Protein AF-A0A522D074-F1 (afdb_monomer_lite)

pLDDT: mean 94.23, std 5.04, range [72.31, 98.81]

Structure (mmCIF, N/CA/C/O backbone):
data_AF-A0A522D074-F1
#
_entry.id   AF-A0A522D074-F1
#
loop_
_atom_site.group_PDB
_atom_site.id
_atom_site.type_symbol
_atom_site.label_atom_id
_atom_site.label_alt_id
_atom_site.label_comp_id
_atom_site.label_asym_id
_atom_site.label_entity_id
_atom_site.label_seq_id
_atom_site.pdbx_PDB_ins_code
_atom_site.Cartn_x
_atom_site.Cartn_y
_atom_site.Cartn_z
_atom_site.occupancy
_atom_site.B_iso_or_equiv
_atom_site.auth_seq_id
_atom_site.auth_comp_id
_atom_site.auth_asym_id
_atom_site.auth_atom_id
_atom_site.pdbx_PDB_model_num
ATOM 1 N N . MET A 1 1 ? -2.662 -12.584 16.968 1.00 93.62 1 MET A N 1
ATOM 2 C CA . MET A 1 1 ? -3.840 -11.747 16.638 1.00 93.62 1 MET A CA 1
ATOM 3 C C . MET A 1 1 ? -4.497 -12.326 15.399 1.00 93.62 1 MET A C 1
ATOM 5 O O . MET A 1 1 ? -3.788 -12.997 14.655 1.00 93.62 1 MET A O 1
ATOM 9 N N . LYS A 1 2 ? -5.794 -12.085 15.188 1.00 97.25 2 LYS A N 1
ATOM 10 C CA . LYS A 1 2 ? -6.488 -12.475 13.956 1.00 97.25 2 LYS A CA 1
ATOM 11 C C . LYS A 1 2 ? -6.610 -11.270 13.031 1.00 97.25 2 LYS A C 1
ATOM 13 O O . LYS A 1 2 ? -6.941 -10.190 13.518 1.00 97.25 2 LYS A O 1
ATOM 18 N N . ILE A 1 3 ? -6.353 -11.456 11.743 1.00 98.31 3 ILE A N 1
ATOM 19 C CA . ILE A 1 3 ? -6.547 -10.432 10.711 1.00 98.31 3 ILE A CA 1
ATOM 20 C C . ILE A 1 3 ? -7.270 -11.030 9.503 1.00 98.31 3 ILE A C 1
ATOM 22 O O . ILE A 1 3 ? -7.053 -12.187 9.156 1.00 98.31 3 ILE A O 1
ATOM 26 N N . ALA A 1 4 ? -8.095 -10.228 8.840 1.00 98.50 4 ALA A N 1
ATOM 27 C CA . ALA A 1 4 ? -8.681 -10.541 7.545 1.00 98.50 4 ALA A CA 1
ATOM 28 C C . ALA A 1 4 ? -7.970 -9.696 6.487 1.00 98.50 4 ALA A C 1
ATOM 30 O O . ALA A 1 4 ? -7.898 -8.476 6.629 1.00 98.50 4 ALA A O 1
ATOM 31 N N . ILE A 1 5 ? -7.463 -10.314 5.422 1.00 98.31 5 ILE A N 1
ATOM 32 C CA . ILE A 1 5 ? -6.892 -9.596 4.275 1.00 98.31 5 ILE A CA 1
ATOM 33 C C . ILE A 1 5 ? -7.882 -9.715 3.125 1.00 98.31 5 ILE A C 1
ATOM 35 O O . ILE A 1 5 ? -8.129 -10.806 2.617 1.00 98.31 5 ILE A O 1
ATOM 39 N N . ILE A 1 6 ? -8.479 -8.592 2.731 1.00 98.12 6 ILE A N 1
ATOM 40 C CA . ILE A 1 6 ? -9.514 -8.570 1.697 1.00 98.12 6 ILE A CA 1
ATOM 41 C C . ILE A 1 6 ? -8.869 -8.231 0.363 1.00 98.12 6 ILE A C 1
ATOM 43 O O . ILE A 1 6 ? -8.308 -7.154 0.207 1.00 98.12 6 ILE A O 1
ATOM 47 N N . GLY A 1 7 ? -8.994 -9.142 -0.600 1.00 94.50 7 GLY A N 1
ATOM 48 C CA . GLY A 1 7 ? -8.390 -9.029 -1.924 1.00 94.50 7 GLY A CA 1
ATOM 49 C C . GLY A 1 7 ? -7.326 -10.099 -2.138 1.00 94.50 7 GLY A C 1
ATOM 50 O O . GLY A 1 7 ? -6.287 -10.100 -1.491 1.00 94.50 7 GLY A O 1
ATOM 51 N N . SER A 1 8 ? -7.565 -10.998 -3.092 1.00 92.56 8 SER A N 1
ATOM 52 C CA . SER A 1 8 ? -6.638 -12.074 -3.475 1.00 92.56 8 SER A CA 1
ATOM 53 C C . SER A 1 8 ? -5.726 -11.677 -4.642 1.00 92.56 8 SER A C 1
ATOM 55 O O . SER A 1 8 ? -5.256 -12.525 -5.397 1.00 92.56 8 SER A O 1
ATOM 57 N N . GLY A 1 9 ? -5.523 -10.371 -4.841 1.00 91.62 9 GLY A N 1
ATOM 58 C CA . GLY A 1 9 ? -4.587 -9.860 -5.836 1.00 91.62 9 GLY A CA 1
ATOM 59 C C . GLY A 1 9 ? -3.134 -10.125 -5.439 1.00 91.62 9 GLY A C 1
ATOM 60 O O . GLY A 1 9 ? -2.847 -10.684 -4.377 1.00 91.62 9 GLY A O 1
ATOM 61 N N . VAL A 1 10 ? -2.207 -9.664 -6.280 1.00 91.06 10 VAL A N 1
ATOM 62 C CA . VAL A 1 10 ? -0.756 -9.811 -6.066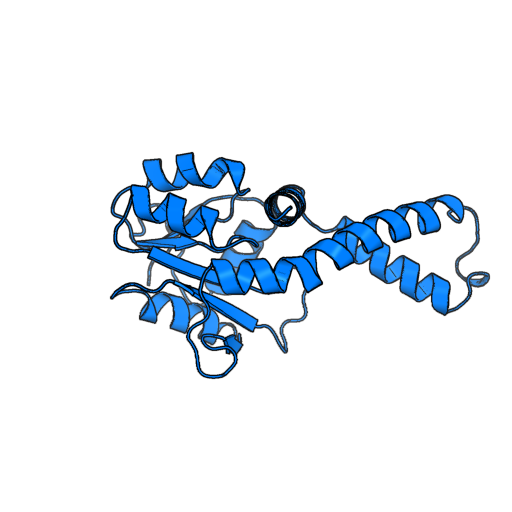 1.00 91.06 10 VAL A CA 1
ATOM 63 C C . VAL A 1 10 ? -0.341 -9.309 -4.678 1.00 91.06 10 VAL A C 1
ATOM 65 O O . VAL A 1 10 ? 0.310 -10.031 -3.928 1.00 91.06 10 VAL A O 1
ATOM 68 N N . PHE A 1 11 ? -0.772 -8.100 -4.303 1.00 92.94 11 PHE A N 1
ATOM 69 C CA . PHE A 1 11 ? -0.393 -7.501 -3.023 1.00 92.94 11 PHE A CA 1
ATOM 70 C C . PHE A 1 11 ? -1.058 -8.170 -1.813 1.00 92.94 11 PHE A C 1
ATOM 72 O O . PHE A 1 11 ? -0.388 -8.414 -0.817 1.00 92.94 11 PHE A O 1
ATOM 79 N N . GLY A 1 12 ? -2.347 -8.519 -1.893 1.00 95.56 12 GLY A N 1
ATOM 80 C CA . GLY A 1 12 ? -3.041 -9.196 -0.792 1.00 95.56 12 GLY A CA 1
ATOM 81 C C . GLY A 1 12 ? -2.490 -10.596 -0.513 1.00 95.56 12 GLY A C 1
ATOM 82 O O . GLY A 1 12 ? -2.274 -10.953 0.643 1.00 95.56 12 GLY A O 1
ATOM 83 N N . THR A 1 13 ? -2.157 -11.351 -1.565 1.00 95.88 13 THR A N 1
ATOM 84 C CA . THR A 1 13 ? -1.489 -12.658 -1.436 1.00 95.88 13 THR A CA 1
ATOM 85 C C . THR A 1 13 ? -0.109 -12.513 -0.799 1.00 95.88 13 THR A C 1
ATOM 87 O O . THR A 1 13 ? 0.232 -13.256 0.118 1.00 95.88 13 THR A O 1
ATOM 90 N N . PHE A 1 14 ? 0.667 -11.524 -1.248 1.00 95.12 14 PHE A N 1
ATOM 91 C CA . PHE A 1 14 ? 1.972 -11.203 -0.677 1.00 95.12 14 PHE A CA 1
ATOM 92 C C . PHE A 1 14 ? 1.876 -10.821 0.809 1.00 95.12 14 PHE A C 1
ATOM 94 O O . PHE A 1 14 ? 2.582 -11.393 1.636 1.00 95.12 14 PHE A O 1
ATOM 101 N N . LEU A 1 15 ? 0.953 -9.928 1.179 1.00 95.81 15 LEU A N 1
ATOM 102 C CA . LEU A 1 15 ? 0.731 -9.559 2.578 1.00 95.81 15 LEU A CA 1
ATOM 103 C C . LEU A 1 15 ? 0.316 -10.759 3.434 1.00 95.81 15 LEU A C 1
ATOM 105 O O . LEU A 1 15 ? 0.782 -10.880 4.563 1.00 95.81 15 LEU A O 1
ATOM 109 N N . ALA A 1 16 ? -0.525 -11.660 2.920 1.00 97.19 16 ALA A N 1
ATOM 110 C CA . ALA A 1 16 ? -0.918 -12.861 3.654 1.00 97.19 16 ALA A CA 1
ATOM 111 C C . ALA A 1 16 ? 0.278 -13.780 3.948 1.00 97.19 16 ALA A C 1
ATOM 113 O O . ALA A 1 16 ? 0.356 -14.346 5.037 1.00 97.19 16 ALA A O 1
ATOM 114 N N . GLN A 1 17 ? 1.229 -13.890 3.016 1.00 96.12 17 GLN A N 1
ATOM 115 C CA . GLN A 1 17 ? 2.464 -14.655 3.213 1.00 96.12 17 GLN A CA 1
ATOM 116 C C . GLN A 1 17 ? 3.383 -13.998 4.250 1.00 96.12 17 GLN A C 1
ATOM 118 O O . GLN A 1 17 ? 3.856 -14.674 5.161 1.00 96.12 17 GLN A O 1
ATOM 123 N N . GLU A 1 18 ? 3.599 -12.686 4.144 1.00 95.75 18 GLU A N 1
ATOM 124 C CA . GLU A 1 18 ? 4.477 -11.929 5.047 1.00 95.75 18 GLU A CA 1
ATOM 125 C C . GLU A 1 18 ? 3.925 -11.882 6.481 1.00 95.75 18 GLU A C 1
ATOM 127 O O . GLU A 1 18 ? 4.647 -12.099 7.454 1.00 95.75 18 GLU A O 1
ATOM 132 N N . LEU A 1 19 ? 2.622 -11.633 6.629 1.00 96.81 19 LEU A N 1
ATOM 133 C CA . LEU A 1 19 ? 1.981 -11.470 7.934 1.00 96.81 19 LEU A CA 1
ATOM 134 C C . LEU A 1 19 ? 1.553 -12.802 8.564 1.00 96.81 19 LEU A C 1
ATOM 136 O O . LEU A 1 19 ? 1.439 -12.876 9.789 1.00 96.81 19 LEU A O 1
ATOM 140 N N . GLY A 1 20 ? 1.347 -13.855 7.767 1.00 96.25 20 GLY A N 1
ATOM 141 C CA . GLY A 1 20 ? 0.841 -15.154 8.227 1.00 96.25 20 GLY A CA 1
ATOM 142 C C . GLY A 1 20 ? 1.751 -15.875 9.227 1.00 96.25 20 GLY A C 1
ATOM 143 O O . GLY A 1 20 ? 1.278 -16.689 10.016 1.00 96.25 20 GLY A O 1
ATOM 144 N N . ALA A 1 21 ? 3.044 -15.540 9.267 1.00 94.81 21 ALA A N 1
ATOM 145 C CA . ALA A 1 21 ? 3.964 -16.045 10.290 1.00 94.81 21 ALA A CA 1
ATOM 146 C C . ALA A 1 21 ? 3.745 -15.407 11.680 1.00 94.81 21 ALA A C 1
ATOM 148 O O . ALA A 1 21 ? 4.203 -15.940 12.691 1.00 94.81 21 ALA A O 1
ATOM 149 N N . TYR A 1 22 ? 3.049 -14.268 11.745 1.00 97.12 22 TYR A N 1
ATOM 150 C CA . TYR A 1 22 ? 2.907 -13.445 12.952 1.00 97.12 22 TYR A CA 1
ATOM 151 C C . TYR A 1 22 ? 1.444 -13.190 13.357 1.00 97.12 22 TYR A C 1
ATOM 153 O O . TYR A 1 22 ? 1.185 -12.712 14.470 1.00 97.12 22 TYR A O 1
ATOM 161 N N . ALA A 1 23 ? 0.489 -13.515 12.483 1.00 97.38 23 ALA A N 1
ATOM 162 C CA . ALA A 1 23 ? -0.945 -13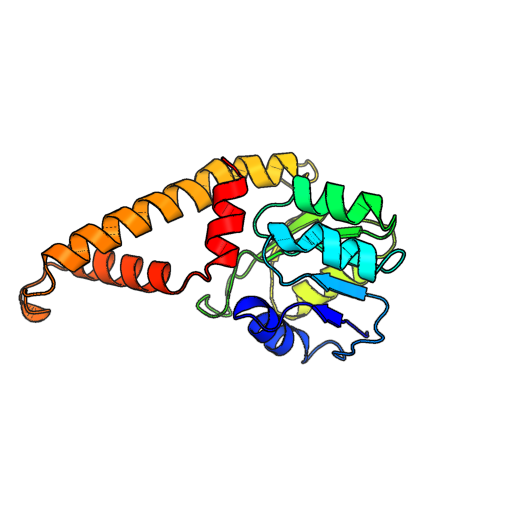.384 12.701 1.00 97.38 23 ALA A CA 1
ATOM 163 C C . ALA A 1 23 ? -1.718 -14.550 12.061 1.00 97.38 23 ALA A C 1
ATOM 165 O O . ALA A 1 23 ? -1.324 -15.089 11.034 1.00 97.38 23 ALA A O 1
ATOM 166 N N . GLU A 1 24 ? -2.847 -14.913 12.667 1.00 97.94 24 GLU A N 1
ATOM 167 C CA . GLU A 1 24 ? -3.797 -15.865 12.089 1.00 97.94 24 GLU A CA 1
ATOM 168 C C . GLU A 1 24 ? -4.641 -15.139 11.034 1.00 97.94 24 GLU A C 1
ATOM 170 O O . GLU A 1 24 ? -5.282 -14.130 11.345 1.00 97.94 24 GLU A O 1
ATOM 175 N N . ILE A 1 25 ? -4.640 -15.639 9.796 1.00 97.75 25 ILE A N 1
ATOM 176 C CA . ILE A 1 25 ? -5.473 -15.098 8.717 1.00 97.75 25 ILE A CA 1
ATOM 177 C C . ILE A 1 25 ? -6.856 -15.747 8.794 1.00 97.75 25 ILE A C 1
ATOM 179 O O . ILE A 1 25 ? -6.968 -16.964 8.656 1.00 97.75 25 ILE A O 1
ATOM 183 N N . SER A 1 26 ? -7.899 -14.949 9.027 1.00 97.56 26 SER A N 1
ATOM 184 C CA . SER A 1 26 ? -9.274 -15.439 9.157 1.00 97.56 26 SER A CA 1
ATOM 185 C C . SER A 1 26 ? -10.303 -14.398 8.711 1.00 97.56 26 SER A C 1
ATOM 187 O O . SER A 1 26 ? -10.197 -13.226 9.066 1.00 97.56 26 SER A O 1
ATOM 189 N N . ASP A 1 27 ? -11.340 -14.829 7.990 1.00 94.69 27 ASP A N 1
ATOM 190 C CA . ASP A 1 27 ? -12.414 -13.956 7.479 1.00 94.69 27 ASP A CA 1
ATOM 191 C C . ASP A 1 27 ? -13.315 -13.380 8.592 1.00 94.69 27 ASP A C 1
ATOM 193 O O . ASP A 1 27 ? -13.966 -12.338 8.430 1.00 94.69 27 ASP A O 1
ATOM 197 N N . ASP A 1 28 ? -13.351 -14.043 9.751 1.00 95.19 28 ASP A N 1
ATOM 198 C CA . ASP A 1 28 ? -14.094 -13.605 10.936 1.00 95.19 28 ASP A CA 1
ATOM 199 C C . ASP A 1 28 ? -13.332 -12.579 11.792 1.00 95.19 28 ASP A C 1
ATOM 201 O O . ASP A 1 28 ? -13.876 -12.082 12.778 1.00 95.19 28 ASP A O 1
ATOM 205 N N . ALA A 1 29 ? -12.102 -12.224 11.409 1.00 97.62 29 ALA A N 1
ATOM 206 C CA . ALA A 1 29 ? -11.257 -11.337 12.189 1.00 97.62 29 ALA A CA 1
ATOM 207 C C . ALA A 1 29 ? -11.838 -9.923 12.333 1.00 97.62 29 ALA A C 1
ATOM 209 O O . ALA A 1 29 ? -12.382 -9.331 11.398 1.00 97.62 29 ALA A O 1
ATOM 210 N N . ASP A 1 30 ? -11.646 -9.353 13.518 1.00 97.81 30 ASP A N 1
ATOM 211 C CA . ASP A 1 30 ? -12.057 -7.990 13.852 1.00 97.81 30 ASP A CA 1
ATOM 212 C C . ASP A 1 30 ? -11.138 -6.913 13.241 1.00 97.81 30 ASP A C 1
ATOM 214 O O . ASP A 1 30 ? -11.561 -5.779 13.042 1.00 97.81 30 ASP A O 1
ATOM 218 N N . ILE A 1 31 ? -9.909 -7.274 12.867 1.00 98.69 31 ILE A N 1
ATOM 219 C CA . ILE A 1 31 ? -8.986 -6.406 12.128 1.00 98.69 31 ILE A CA 1
ATOM 220 C C . ILE A 1 31 ? -9.058 -6.774 10.651 1.00 98.69 31 ILE A C 1
ATOM 222 O O . ILE A 1 31 ? -8.804 -7.920 10.283 1.00 98.69 31 ILE A O 1
ATOM 226 N N . VAL A 1 32 ? -9.375 -5.802 9.803 1.00 98.75 32 VAL A N 1
ATOM 227 C CA . VAL A 1 32 ? -9.568 -5.985 8.363 1.00 98.75 32 VAL A CA 1
ATOM 228 C C . VAL A 1 32 ? -8.586 -5.103 7.606 1.00 98.75 32 VAL A C 1
ATOM 230 O O . VAL A 1 32 ? -8.567 -3.890 7.789 1.00 98.75 32 VAL A O 1
ATOM 233 N N . ILE A 1 33 ? -7.793 -5.709 6.728 1.00 98.69 33 ILE A N 1
ATOM 234 C CA . ILE A 1 33 ? -6.826 -5.050 5.850 1.00 98.69 33 ILE A CA 1
ATOM 235 C C . ILE A 1 33 ? -7.373 -5.103 4.415 1.00 98.69 33 ILE A C 1
ATOM 237 O O . ILE A 1 33 ? -7.281 -6.152 3.768 1.00 98.69 33 ILE A O 1
ATOM 241 N N . PRO A 1 34 ? -7.960 -4.016 3.879 1.00 98.12 34 PRO A N 1
ATOM 242 C CA . PRO A 1 34 ? -8.320 -3.947 2.469 1.00 98.12 34 PRO A CA 1
ATOM 243 C C . PRO A 1 34 ? -7.044 -3.906 1.617 1.00 98.12 34 PRO A C 1
ATOM 245 O O . PRO A 1 34 ? -6.350 -2.897 1.575 1.00 98.12 34 PRO A O 1
ATOM 248 N N . ALA A 1 35 ? -6.736 -5.002 0.931 1.00 97.06 35 ALA A N 1
ATOM 249 C CA . ALA A 1 35 ? -5.674 -5.126 -0.068 1.00 97.06 35 ALA A CA 1
ATOM 250 C C . ALA A 1 35 ? -6.281 -5.168 -1.486 1.00 97.06 35 ALA A C 1
ATOM 252 O O . ALA A 1 35 ? -5.969 -6.029 -2.313 1.00 97.06 35 ALA A O 1
ATOM 253 N N . VAL A 1 36 ? -7.198 -4.232 -1.740 1.00 96.19 36 VAL A N 1
ATOM 254 C CA . VAL A 1 36 ? -7.957 -4.068 -2.988 1.00 96.19 36 VAL A CA 1
ATOM 255 C C . VAL A 1 36 ? -7.561 -2.766 -3.700 1.00 96.19 36 VAL A C 1
ATOM 257 O O . VAL A 1 36 ? -6.925 -1.909 -3.085 1.00 96.19 36 VAL A O 1
ATOM 260 N N . PRO A 1 37 ? -7.925 -2.570 -4.982 1.00 94.38 37 PRO A N 1
ATOM 261 C CA . PRO A 1 37 ? -7.780 -1.270 -5.637 1.00 94.38 37 PRO A CA 1
ATOM 262 C C . PRO A 1 37 ? -8.539 -0.162 -4.897 1.00 94.38 37 PRO A C 1
ATOM 264 O O . PRO A 1 37 ? -9.554 -0.428 -4.249 1.00 94.38 37 PRO A O 1
ATOM 267 N N . VAL A 1 38 ? -8.073 1.086 -5.022 1.00 94.31 38 VAL A N 1
ATOM 268 C CA . VAL A 1 38 ? -8.655 2.243 -4.315 1.00 94.31 38 VAL A CA 1
ATOM 269 C C . VAL A 1 38 ? -10.154 2.410 -4.594 1.00 94.31 38 VAL A C 1
ATOM 271 O O . VAL A 1 38 ? -10.915 2.695 -3.672 1.00 94.31 38 VAL A O 1
ATOM 274 N N . SER A 1 39 ? -10.607 2.136 -5.820 1.00 95.06 39 SER A N 1
ATOM 275 C CA . SER A 1 39 ? -12.028 2.158 -6.201 1.00 95.06 39 SER A CA 1
ATOM 276 C C . SER A 1 39 ? -12.919 1.177 -5.429 1.00 95.06 39 SER A C 1
ATOM 278 O O . SER A 1 39 ? -14.122 1.405 -5.321 1.00 95.06 39 SER A O 1
ATOM 280 N N . ALA A 1 40 ? -12.359 0.105 -4.865 1.00 96.94 40 ALA A N 1
ATOM 281 C CA . ALA A 1 40 ? -13.105 -0.898 -4.108 1.00 96.94 40 ALA A CA 1
ATOM 282 C C . ALA A 1 40 ? -13.139 -0.628 -2.592 1.00 96.94 40 ALA A C 1
ATOM 284 O O . ALA A 1 40 ? -13.809 -1.366 -1.865 1.00 96.94 40 ALA A O 1
ATOM 285 N N . TYR A 1 41 ? -12.447 0.410 -2.099 1.00 97.25 41 TYR A N 1
ATOM 286 C CA . TYR A 1 41 ? -12.353 0.691 -0.661 1.00 97.25 41 TYR A CA 1
ATOM 287 C C . TYR A 1 41 ? -13.707 0.965 -0.011 1.00 97.25 41 TYR A C 1
ATOM 289 O O . TYR A 1 41 ? -13.939 0.462 1.083 1.00 97.25 41 TYR A O 1
ATOM 297 N N . GLU A 1 42 ? -14.598 1.710 -0.673 1.00 97.94 42 GLU A N 1
ATOM 298 C CA . GLU A 1 42 ? -15.934 2.018 -0.136 1.00 97.94 42 GLU A CA 1
ATOM 299 C C 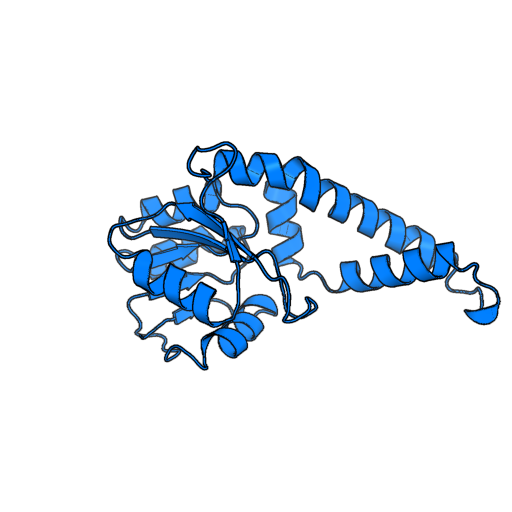. GLU A 1 42 ? -16.709 0.730 0.163 1.00 97.94 42 GLU A C 1
ATOM 301 O O . GLU A 1 42 ? -17.125 0.502 1.295 1.00 97.94 42 GLU A O 1
ATOM 306 N N . ASN A 1 43 ? -16.804 -0.162 -0.828 1.00 98.38 43 ASN A N 1
ATOM 307 C CA . ASN A 1 43 ? -17.547 -1.416 -0.715 1.00 98.38 43 ASN A CA 1
ATOM 308 C C . ASN A 1 43 ? -16.975 -2.330 0.380 1.00 98.38 43 ASN A C 1
ATOM 310 O O . ASN A 1 43 ? -17.720 -3.012 1.083 1.00 98.38 43 ASN A O 1
ATOM 314 N N . VAL A 1 44 ? -15.644 -2.372 0.527 1.00 98.19 44 VAL A N 1
ATOM 315 C CA . VAL A 1 44 ? -15.002 -3.161 1.588 1.00 98.19 44 VAL A CA 1
ATOM 316 C C . VAL A 1 44 ? -15.239 -2.517 2.955 1.00 98.19 44 VAL A C 1
ATOM 318 O O . VAL A 1 44 ? -15.632 -3.215 3.886 1.00 98.19 44 VAL A O 1
ATOM 321 N N . ALA A 1 45 ? -15.048 -1.205 3.090 1.00 98.50 45 ALA A N 1
ATOM 322 C CA . ALA A 1 45 ? -15.256 -0.497 4.350 1.00 98.50 45 ALA A CA 1
ATOM 323 C C . ALA A 1 45 ? -16.710 -0.614 4.839 1.00 98.50 45 ALA A C 1
ATOM 325 O O . ALA A 1 45 ? -16.932 -0.909 6.012 1.00 98.50 45 ALA A O 1
ATOM 326 N N . GLU A 1 46 ? -17.689 -0.480 3.939 1.00 98.56 46 GLU A N 1
ATOM 327 C CA . GLU A 1 46 ? -19.110 -0.674 4.239 1.00 98.56 46 GLU A CA 1
ATOM 328 C C . GLU A 1 46 ? -19.406 -2.110 4.696 1.00 98.56 46 GLU A C 1
ATOM 330 O O . GLU A 1 46 ? -20.024 -2.318 5.744 1.00 98.56 46 GLU A O 1
ATOM 335 N N . LYS A 1 47 ? -18.916 -3.118 3.959 1.00 98.44 47 LYS A N 1
ATOM 336 C CA . LYS A 1 47 ? -19.124 -4.537 4.296 1.00 98.44 47 LYS A CA 1
ATOM 337 C C . LYS A 1 47 ? -18.591 -4.899 5.687 1.00 98.44 47 LYS A C 1
ATOM 339 O O . LYS A 1 47 ? -19.164 -5.758 6.356 1.00 98.44 47 LYS A O 1
ATOM 344 N N . TYR A 1 48 ? -17.500 -4.266 6.115 1.00 98.31 48 TYR A N 1
ATOM 345 C CA . TYR A 1 48 ? -16.838 -4.520 7.396 1.00 98.31 48 TYR A CA 1
ATOM 346 C C . TYR A 1 48 ? -17.014 -3.362 8.396 1.00 98.31 48 TYR A C 1
ATOM 348 O O . TYR A 1 48 ? -16.159 -3.143 9.254 1.00 98.31 48 TYR A O 1
ATOM 356 N N . LYS A 1 49 ? -18.133 -2.632 8.312 1.00 98.31 49 LYS A N 1
ATOM 357 C CA . LYS A 1 49 ? -18.482 -1.519 9.208 1.00 98.31 49 LYS A CA 1
ATOM 358 C C . LYS A 1 49 ? -18.262 -1.858 10.692 1.00 98.31 49 LYS A C 1
ATOM 360 O O . LYS A 1 49 ? -18.657 -2.925 11.161 1.00 98.31 49 LYS A O 1
ATOM 365 N N . GLY A 1 50 ? -17.664 -0.927 11.439 1.00 98.12 50 GLY A N 1
ATOM 366 C CA . GLY A 1 50 ? -17.391 -1.041 12.882 1.00 98.12 50 GLY A CA 1
ATOM 367 C C . GLY A 1 50 ? -16.214 -1.948 13.276 1.00 98.12 50 GLY A C 1
ATOM 368 O O . GLY A 1 50 ? -15.811 -1.955 14.441 1.00 98.12 50 GLY A O 1
ATOM 369 N N . ARG A 1 51 ? -15.630 -2.692 12.328 1.00 98.50 51 ARG A N 1
ATOM 370 C CA . ARG A 1 51 ? -14.370 -3.423 12.538 1.00 98.50 51 ARG A CA 1
ATOM 371 C C . ARG A 1 51 ? -13.174 -2.473 12.511 1.00 98.50 51 ARG A C 1
ATOM 373 O O . ARG A 1 51 ? -13.288 -1.331 12.063 1.00 98.50 51 ARG A O 1
ATOM 380 N N . HIS A 1 52 ? -12.011 -2.936 12.956 1.00 98.75 52 HIS A N 1
ATOM 381 C CA . HIS A 1 52 ? -10.773 -2.174 12.829 1.00 98.75 52 HIS A CA 1
ATOM 382 C C . HIS A 1 52 ? -10.273 -2.219 11.378 1.00 98.75 52 HIS A C 1
ATOM 384 O O . HIS A 1 52 ? -9.741 -3.231 10.926 1.00 98.75 52 HIS A O 1
ATOM 390 N N . LEU A 1 53 ? -10.456 -1.123 10.637 1.00 98.81 53 LEU A N 1
ATOM 391 C CA . LEU A 1 53 ? -10.069 -1.009 9.229 1.00 98.81 53 LEU A CA 1
ATOM 392 C C . LEU A 1 53 ? -8.624 -0.502 9.098 1.00 98.81 53 LEU A C 1
ATOM 394 O O . LEU A 1 53 ? -8.287 0.592 9.554 1.00 98.81 53 LEU A O 1
ATOM 398 N N . VAL A 1 54 ? -7.768 -1.278 8.437 1.00 98.81 54 VAL A N 1
ATOM 399 C CA . VAL A 1 54 ? -6.345 -0.971 8.241 1.00 98.81 54 VAL A CA 1
ATOM 400 C C . VAL A 1 54 ? -6.087 -0.634 6.777 1.00 98.81 54 VAL A C 1
ATOM 402 O O . VAL A 1 54 ? -5.932 -1.515 5.935 1.00 98.81 54 VAL A O 1
ATOM 405 N N . ASN A 1 55 ? -6.038 0.654 6.459 1.00 98.56 55 ASN A N 1
ATOM 406 C CA . ASN A 1 55 ? -5.762 1.123 5.110 1.00 98.56 55 ASN A CA 1
ATOM 407 C C . ASN A 1 55 ? -4.280 0.931 4.737 1.00 98.56 55 ASN A C 1
ATOM 409 O O . ASN A 1 55 ? -3.422 1.635 5.269 1.00 98.56 55 ASN A O 1
ATOM 413 N N . VAL A 1 56 ? -4.024 0.061 3.752 1.00 98.00 56 VAL A N 1
ATOM 414 C CA . VAL A 1 56 ? -2.696 -0.197 3.157 1.00 98.00 56 VAL A CA 1
ATOM 415 C C . VAL A 1 56 ? -2.496 0.346 1.737 1.00 98.00 56 VAL A C 1
ATOM 417 O O . VAL A 1 56 ? -1.540 -0.026 1.061 1.00 98.00 56 VAL A O 1
ATOM 420 N N . CYS A 1 57 ? -3.385 1.221 1.264 1.00 96.06 57 CYS A N 1
ATOM 421 C CA . CYS A 1 57 ? -3.345 1.744 -0.102 1.00 96.06 57 CYS A CA 1
ATOM 422 C C . CYS A 1 57 ? -2.107 2.625 -0.339 1.00 96.06 57 CYS A C 1
ATOM 424 O O . CYS A 1 57 ? -1.621 3.292 0.575 1.00 96.06 57 CYS A O 1
ATOM 426 N N . SER A 1 58 ? -1.639 2.713 -1.587 1.00 94.81 58 SER A N 1
ATOM 427 C CA . SER A 1 58 ? -0.513 3.589 -1.950 1.00 94.81 58 SER A CA 1
ATOM 428 C C . SER A 1 58 ? -0.835 5.085 -1.928 1.00 94.81 58 SER A C 1
ATOM 430 O O . SER A 1 58 ? 0.072 5.911 -2.023 1.00 94.81 58 SER A O 1
ATOM 432 N N . VAL A 1 59 ? -2.110 5.433 -1.751 1.00 96.00 59 VAL A N 1
ATOM 433 C CA . VAL A 1 59 ? -2.589 6.758 -1.341 1.00 96.00 59 VAL A CA 1
ATOM 434 C C . VAL A 1 59 ? -3.261 6.649 0.017 1.00 96.00 59 VAL A C 1
ATOM 436 O O . VAL A 1 59 ? -3.830 5.619 0.357 1.00 96.00 59 VAL A O 1
ATOM 439 N N . GLN A 1 60 ? -3.194 7.691 0.831 1.00 97.94 60 GLN A N 1
ATOM 440 C CA . GLN A 1 60 ? -3.562 7.580 2.240 1.00 97.94 60 GLN A CA 1
ATOM 441 C C . GLN A 1 60 ? -4.721 8.492 2.620 1.00 97.94 60 GLN A C 1
ATOM 443 O O . GLN A 1 60 ? -5.558 8.074 3.414 1.00 97.94 60 GLN A O 1
ATOM 448 N N . ARG A 1 61 ? -4.849 9.693 2.045 1.00 97.69 61 ARG A N 1
ATOM 449 C CA . ARG A 1 61 ? -5.900 10.639 2.452 1.00 97.69 61 ARG A CA 1
ATOM 450 C C . ARG A 1 61 ? -7.309 10.102 2.191 1.00 97.69 61 ARG A C 1
ATOM 452 O O . ARG A 1 61 ? -8.062 9.878 3.135 1.00 97.69 61 ARG A O 1
ATOM 459 N N . VAL A 1 62 ? -7.650 9.868 0.925 1.00 97.12 62 VAL A N 1
ATOM 460 C CA . VAL A 1 62 ? -9.009 9.464 0.520 1.00 97.12 62 VAL A CA 1
ATOM 461 C C . VAL A 1 62 ? -9.398 8.085 1.073 1.00 97.12 62 VAL A C 1
ATOM 463 O O . VAL A 1 62 ? -10.522 7.945 1.562 1.00 97.12 62 VAL A O 1
ATOM 466 N N . PRO A 1 63 ? -8.517 7.066 1.078 1.00 97.94 63 PRO A N 1
ATOM 467 C CA . PRO A 1 63 ? -8.866 5.779 1.675 1.00 97.94 63 PRO A CA 1
ATOM 468 C C . PRO A 1 63 ? -9.055 5.844 3.194 1.00 97.94 63 PRO A C 1
ATOM 470 O O . PRO A 1 63 ? -9.980 5.217 3.702 1.00 97.94 63 PRO A O 1
ATOM 473 N N . ASN A 1 64 ? -8.259 6.642 3.921 1.00 98.50 64 ASN A N 1
ATOM 474 C CA . ASN A 1 64 ? -8.494 6.861 5.353 1.00 98.50 64 ASN A CA 1
ATOM 475 C C . ASN A 1 64 ? -9.848 7.544 5.591 1.00 98.50 64 ASN A C 1
ATOM 477 O O . ASN A 1 64 ? -10.629 7.062 6.405 1.00 98.50 64 ASN A O 1
ATOM 481 N N . GLU A 1 65 ? -10.149 8.625 4.859 1.00 98.44 65 GLU A N 1
ATOM 482 C CA . GLU A 1 65 ? -11.450 9.316 4.920 1.00 98.44 65 GLU A CA 1
ATOM 483 C C . GLU A 1 65 ? -12.613 8.356 4.614 1.00 98.44 65 GLU A C 1
ATOM 485 O O . GLU A 1 65 ? -13.670 8.438 5.234 1.00 98.44 65 GLU A O 1
ATOM 490 N N . THR A 1 66 ? -12.407 7.422 3.685 1.00 98.38 66 THR A N 1
ATOM 491 C CA . THR A 1 66 ? -13.383 6.393 3.315 1.00 98.38 66 THR A CA 1
ATOM 492 C C . THR A 1 66 ? -13.613 5.387 4.434 1.00 98.38 66 THR A C 1
ATOM 494 O O . THR A 1 66 ? -14.753 5.183 4.842 1.00 98.38 66 THR A O 1
ATOM 497 N N . CYS A 1 67 ? -12.549 4.816 5.000 1.00 98.62 67 CYS A N 1
ATOM 498 C CA . CYS A 1 67 ? -12.660 3.914 6.145 1.00 98.62 67 CYS A CA 1
ATOM 499 C C . CYS A 1 67 ? -13.328 4.600 7.349 1.00 98.62 67 CYS A C 1
ATOM 501 O O . CYS A 1 67 ? -14.176 3.996 8.004 1.00 98.62 67 CYS A O 1
ATOM 503 N N . LEU A 1 68 ? -13.008 5.875 7.599 1.00 98.56 68 LEU A N 1
ATOM 504 C CA . LEU A 1 68 ? -13.547 6.655 8.719 1.00 98.56 68 LEU A CA 1
ATOM 505 C C . LEU A 1 68 ? -15.059 6.917 8.632 1.00 98.56 68 LEU A C 1
ATOM 507 O O . LEU A 1 68 ? -15.689 7.173 9.655 1.00 98.56 68 LEU A O 1
ATOM 511 N N . ARG A 1 69 ? -15.673 6.823 7.443 1.00 98.56 69 ARG A N 1
ATOM 512 C CA . ARG A 1 69 ? -17.143 6.879 7.308 1.00 98.56 69 ARG A CA 1
ATOM 513 C C . ARG A 1 69 ? -17.839 5.650 7.898 1.00 98.56 69 ARG A C 1
ATOM 515 O O . ARG A 1 69 ? -19.003 5.736 8.286 1.00 98.56 69 ARG A O 1
ATOM 522 N N . TRP A 1 70 ? -17.138 4.519 7.961 1.00 98.56 70 TRP A N 1
ATOM 523 C CA . TRP A 1 70 ? -17.704 3.214 8.309 1.00 98.56 70 TRP A CA 1
ATOM 524 C C . TRP A 1 70 ? -17.155 2.637 9.619 1.00 98.56 70 TRP A C 1
ATOM 526 O O . TRP A 1 70 ? -17.740 1.708 10.175 1.00 98.56 70 TRP A O 1
ATOM 536 N N . SER A 1 71 ? -16.061 3.180 10.146 1.00 98.50 71 SER A N 1
ATOM 537 C CA . SER A 1 71 ? -15.503 2.787 11.438 1.00 98.50 71 SER A CA 1
ATOM 538 C C . SER A 1 71 ? -14.734 3.941 12.074 1.00 98.50 71 SER A C 1
ATOM 540 O O . SER A 1 71 ? -14.019 4.664 11.390 1.00 98.50 71 SER A O 1
ATOM 542 N N . ASP A 1 72 ? -14.836 4.094 13.390 1.00 97.94 72 ASP A N 1
ATOM 543 C CA . ASP A 1 72 ? -13.973 4.965 14.196 1.00 97.94 72 ASP A CA 1
ATOM 544 C C . ASP A 1 72 ? -12.613 4.311 14.511 1.00 97.94 72 ASP A C 1
ATOM 546 O O . ASP A 1 72 ? -11.660 4.971 14.935 1.00 97.94 72 ASP A O 1
ATOM 550 N N . ARG A 1 73 ? -12.494 3.005 14.256 1.00 98.56 73 ARG A N 1
ATOM 551 C CA . ARG A 1 73 ? -11.294 2.198 14.470 1.00 98.56 73 ARG A CA 1
ATOM 552 C C . ARG A 1 73 ? -10.541 2.085 13.150 1.00 98.56 73 ARG A C 1
ATOM 554 O O . ARG A 1 73 ? -10.703 1.112 12.418 1.00 98.56 73 ARG A O 1
ATOM 561 N N . VAL A 1 74 ? -9.722 3.087 12.829 1.00 98.81 74 VAL A N 1
ATOM 562 C CA . VAL A 1 74 ? -8.948 3.123 11.577 1.00 98.81 74 VAL A CA 1
ATOM 563 C C . VAL A 1 74 ? -7.449 3.245 11.847 1.00 98.81 74 VAL A C 1
ATOM 565 O O . VAL A 1 74 ? -7.004 4.044 12.669 1.00 98.81 74 VAL A O 1
ATOM 568 N N . THR A 1 75 ? -6.647 2.475 11.111 1.00 98.81 75 THR A N 1
ATOM 569 C CA . THR A 1 75 ? -5.193 2.665 11.010 1.00 98.81 75 THR A CA 1
ATOM 570 C C . THR A 1 75 ? -4.822 2.897 9.554 1.00 98.81 75 THR A C 1
ATOM 572 O O . THR A 1 75 ? -5.095 2.053 8.708 1.00 98.81 75 THR A O 1
ATOM 575 N N . GLY A 1 76 ? -4.180 4.023 9.257 1.00 98.75 76 GLY A N 1
ATOM 576 C CA . GLY A 1 76 ? -3.571 4.272 7.952 1.00 98.75 76 GLY A CA 1
ATOM 577 C C . GLY A 1 76 ? -2.097 3.905 8.006 1.00 98.75 76 GLY A C 1
ATOM 578 O O . GLY A 1 76 ? -1.360 4.499 8.795 1.00 98.75 76 GLY A O 1
ATOM 579 N N . ILE A 1 77 ? -1.670 2.928 7.211 1.00 98.62 77 ILE A N 1
ATOM 580 C CA . ILE A 1 77 ? -0.279 2.483 7.128 1.00 98.62 77 ILE A CA 1
ATOM 581 C C . ILE A 1 77 ? 0.035 2.046 5.703 1.00 98.62 77 ILE A C 1
ATOM 583 O O . ILE A 1 77 ? -0.526 1.074 5.232 1.00 98.62 77 ILE A O 1
ATOM 587 N N . HIS A 1 78 ? 0.941 2.727 5.012 1.00 98.12 78 HIS A N 1
ATOM 588 C CA . HIS A 1 78 ? 1.343 2.359 3.656 1.00 98.12 78 HIS A CA 1
ATOM 589 C C . HIS A 1 78 ? 2.670 1.589 3.676 1.00 98.12 78 HIS A C 1
ATOM 591 O O . HIS A 1 78 ? 3.702 2.180 4.014 1.00 98.12 78 HIS A O 1
ATOM 597 N N . PRO A 1 79 ? 2.676 0.295 3.310 1.00 97.06 79 PRO A N 1
ATOM 598 C CA . PRO A 1 79 ? 3.904 -0.457 3.087 1.00 97.06 79 PRO A CA 1
ATOM 599 C C . PRO A 1 79 ? 4.592 0.035 1.809 1.00 97.06 79 PRO A C 1
ATOM 601 O O . PRO A 1 79 ? 4.029 -0.070 0.723 1.00 97.06 79 PRO A O 1
ATOM 604 N N . MET A 1 80 ? 5.822 0.541 1.916 1.00 94.94 80 MET A N 1
ATOM 605 C CA . MET A 1 80 ? 6.603 1.073 0.784 1.00 94.94 80 MET A CA 1
ATOM 606 C C . MET A 1 80 ? 7.286 -0.036 -0.036 1.00 94.94 80 MET A C 1
ATOM 608 O O . MET A 1 80 ? 8.378 0.143 -0.574 1.00 94.94 80 MET A O 1
ATOM 612 N N . PHE A 1 81 ? 6.682 -1.220 -0.072 1.00 92.62 81 PHE A N 1
ATOM 613 C CA . PHE A 1 81 ? 7.254 -2.421 -0.659 1.00 92.62 81 PHE A CA 1
ATOM 614 C C . PHE A 1 81 ? 6.156 -3.345 -1.184 1.00 92.62 81 PHE A C 1
ATOM 616 O O . PHE A 1 81 ? 5.005 -3.288 -0.757 1.00 92.62 81 PHE A O 1
ATOM 623 N N . GLY A 1 82 ? 6.533 -4.229 -2.101 1.00 90.62 82 GLY A N 1
ATOM 624 C CA . GLY A 1 82 ? 5.668 -5.268 -2.646 1.00 90.62 82 GLY A CA 1
ATOM 625 C C . GLY A 1 82 ? 6.432 -6.576 -2.874 1.00 90.62 82 GLY A C 1
ATOM 626 O O . GLY A 1 82 ? 7.571 -6.706 -2.424 1.00 90.62 82 GLY A O 1
ATOM 627 N N . PRO A 1 83 ? 5.841 -7.534 -3.609 1.00 89.00 83 PRO A N 1
ATOM 628 C CA . PRO A 1 83 ? 6.430 -8.860 -3.805 1.00 89.00 83 PRO A CA 1
ATOM 629 C C . PRO A 1 83 ? 7.832 -8.861 -4.434 1.00 89.00 83 PRO A C 1
ATOM 631 O O . PRO A 1 83 ? 8.605 -9.776 -4.182 1.00 89.00 83 PRO A O 1
ATOM 634 N N . GLN A 1 84 ? 8.170 -7.839 -5.228 1.00 85.94 84 GLN A N 1
ATOM 635 C CA . GLN A 1 84 ? 9.485 -7.710 -5.873 1.00 85.94 84 GLN A CA 1
ATOM 636 C C . GLN A 1 84 ? 10.500 -6.904 -5.048 1.00 85.94 84 GLN A C 1
ATOM 638 O O . GLN A 1 84 ? 11.649 -6.730 -5.453 1.00 85.94 84 GLN A O 1
ATOM 643 N N . SER A 1 85 ? 10.096 -6.373 -3.894 1.00 87.38 85 SER A N 1
ATOM 644 C CA . SER A 1 85 ? 10.989 -5.607 -3.032 1.00 87.38 85 SER A CA 1
ATOM 645 C C . SER A 1 85 ? 11.873 -6.536 -2.192 1.00 87.38 85 SER A C 1
ATOM 647 O O . SER A 1 85 ? 11.379 -7.541 -1.664 1.00 87.38 85 SER A O 1
ATOM 649 N N . PRO A 1 86 ? 13.157 -6.187 -1.979 1.00 89.19 86 PRO A N 1
ATOM 650 C CA . PRO A 1 86 ? 14.032 -6.958 -1.103 1.00 89.19 86 PRO A CA 1
ATOM 651 C C . PRO A 1 86 ? 13.451 -7.045 0.313 1.00 89.19 86 PRO A C 1
ATOM 653 O O . PRO A 1 86 ? 12.702 -6.170 0.746 1.00 89.19 86 PRO A O 1
ATOM 656 N N . VAL A 1 87 ? 13.799 -8.109 1.041 1.00 88.81 87 VAL A N 1
ATOM 657 C CA . VAL A 1 87 ? 13.360 -8.318 2.436 1.00 88.81 87 VAL A CA 1
ATOM 658 C C . VAL A 1 87 ? 13.995 -7.298 3.390 1.00 88.81 87 VAL A C 1
ATOM 660 O O . VAL A 1 87 ? 13.428 -6.964 4.424 1.00 88.81 87 VAL A O 1
ATOM 663 N N . THR A 1 88 ? 15.163 -6.765 3.036 1.00 90.69 88 THR A N 1
ATOM 664 C CA . THR A 1 88 ? 15.881 -5.761 3.823 1.00 90.69 88 THR A CA 1
ATOM 665 C C . THR A 1 88 ? 15.460 -4.339 3.456 1.00 90.69 88 THR A C 1
ATOM 667 O O . THR A 1 88 ? 15.052 -4.069 2.328 1.00 90.69 88 THR A O 1
ATOM 670 N N . ASN A 1 89 ? 15.610 -3.410 4.409 1.00 92.31 89 ASN A N 1
ATOM 671 C CA . ASN A 1 89 ? 15.351 -1.973 4.231 1.00 92.31 89 ASN A CA 1
ATOM 672 C C . ASN A 1 89 ? 13.911 -1.632 3.803 1.00 92.31 89 ASN A C 1
ATOM 674 O O . ASN A 1 89 ? 13.678 -0.640 3.112 1.00 92.31 89 ASN A O 1
ATOM 678 N N . ARG A 1 90 ? 12.941 -2.459 4.201 1.00 95.50 90 ARG A N 1
ATOM 679 C CA . ARG A 1 90 ? 11.517 -2.169 4.019 1.00 95.50 90 ARG A CA 1
ATOM 680 C C . ARG A 1 90 ? 11.075 -1.107 5.019 1.00 95.50 90 ARG A C 1
ATOM 682 O O . ARG A 1 90 ? 11.530 -1.096 6.162 1.00 95.50 90 ARG A O 1
ATOM 689 N N . SER A 1 91 ? 10.146 -0.251 4.612 1.00 97.38 91 SER A N 1
ATOM 690 C CA . SER A 1 91 ? 9.543 0.752 5.486 1.00 97.38 91 SER A CA 1
ATOM 691 C C . SER A 1 91 ? 8.027 0.797 5.327 1.00 97.38 91 SER A C 1
ATOM 693 O O . SER A 1 91 ? 7.472 0.410 4.296 1.00 97.38 91 SER A O 1
ATOM 695 N N . CYS A 1 92 ? 7.352 1.254 6.375 1.00 98.38 92 CYS A N 1
ATOM 696 C CA . CYS A 1 92 ? 5.925 1.543 6.381 1.00 98.38 92 CYS A CA 1
ATOM 697 C C . CYS A 1 92 ? 5.700 2.965 6.888 1.00 98.38 92 CYS A C 1
ATOM 699 O O . CYS A 1 92 ? 6.231 3.332 7.937 1.00 98.38 92 CYS A O 1
ATOM 701 N N . ILE A 1 93 ? 4.879 3.746 6.189 1.00 98.50 93 ILE A N 1
ATOM 702 C CA . ILE A 1 93 ? 4.507 5.094 6.627 1.00 98.50 93 ILE A CA 1
ATOM 703 C C . ILE A 1 93 ? 3.141 5.039 7.303 1.00 98.50 93 ILE A C 1
ATOM 705 O O . ILE A 1 93 ? 2.146 4.709 6.662 1.00 98.50 93 ILE A O 1
ATOM 709 N N . VAL A 1 94 ? 3.082 5.387 8.586 1.00 98.75 94 VAL A N 1
ATOM 710 C CA . VAL A 1 94 ? 1.829 5.491 9.342 1.00 98.75 94 VAL A CA 1
ATOM 711 C C . VAL A 1 94 ? 1.257 6.893 9.167 1.00 98.75 94 VAL A C 1
ATOM 713 O O . VAL A 1 94 ? 1.949 7.876 9.422 1.00 98.75 94 VAL A O 1
ATOM 716 N N . THR A 1 95 ? -0.006 6.983 8.748 1.00 98.62 95 THR A N 1
ATOM 717 C CA . THR A 1 95 ? -0.672 8.254 8.412 1.00 98.62 95 THR A CA 1
ATOM 718 C C . THR A 1 95 ? -1.914 8.563 9.242 1.00 98.62 95 THR A C 1
ATOM 720 O O . THR A 1 95 ? -2.414 9.691 9.229 1.00 98.62 95 THR A O 1
ATOM 723 N N . HIS A 1 96 ? -2.445 7.558 9.940 1.00 98.56 96 HIS A N 1
ATOM 724 C CA . HIS A 1 96 ? -3.601 7.700 1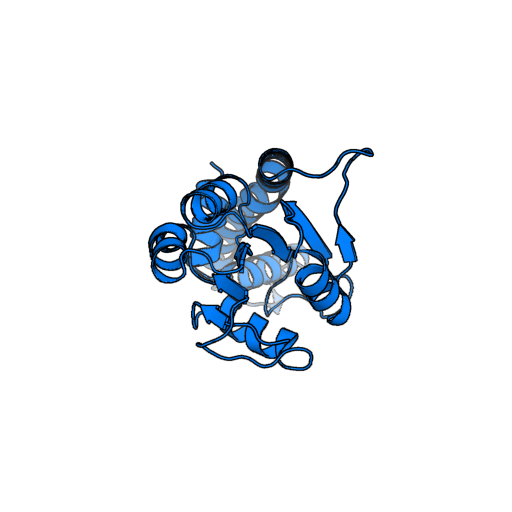0.814 1.00 98.56 96 HIS A CA 1
ATOM 725 C C . HIS A 1 96 ? -3.583 6.627 11.904 1.00 98.56 96 HIS A C 1
ATOM 727 O O . HIS A 1 96 ? -3.242 5.470 11.638 1.00 98.56 96 HIS A O 1
ATOM 733 N N . THR A 1 97 ? -3.972 6.995 13.125 1.00 98.44 97 THR A N 1
ATOM 734 C CA . THR A 1 97 ? -4.004 6.073 14.262 1.00 98.44 97 THR A CA 1
ATOM 735 C C . THR A 1 97 ? -5.262 6.210 15.105 1.00 98.44 97 THR A C 1
ATOM 737 O O . THR A 1 97 ? -5.666 7.326 15.417 1.00 98.44 97 THR A O 1
ATOM 740 N N . CYS A 1 98 ? -5.788 5.078 15.568 1.00 98.25 98 CYS A N 1
ATOM 741 C CA . CYS A 1 98 ? -6.807 4.979 16.607 1.00 98.25 98 CYS A CA 1
ATOM 742 C C . CYS A 1 98 ? -6.219 4.332 17.879 1.00 98.25 98 CYS A C 1
ATOM 744 O O . CYS A 1 98 ? -5.033 3.986 17.927 1.00 98.25 98 CYS A O 1
ATOM 746 N N . ALA A 1 99 ? -7.053 4.129 18.906 1.00 97.81 99 ALA A N 1
ATOM 747 C CA . ALA A 1 99 ? -6.652 3.487 20.165 1.00 97.81 99 ALA A CA 1
ATOM 748 C C . ALA A 1 99 ? -6.069 2.069 19.980 1.00 97.81 99 ALA A C 1
ATOM 750 O O . ALA A 1 99 ? -5.298 1.596 20.813 1.00 97.81 99 ALA A O 1
ATOM 751 N N . GLU A 1 100 ? -6.395 1.408 18.868 1.00 97.31 100 GLU A N 1
ATOM 752 C CA . GLU A 1 100 ? -6.042 0.014 18.583 1.00 97.31 100 GLU A CA 1
ATOM 753 C C . GLU A 1 100 ? -4.975 -0.131 17.494 1.00 97.31 100 GLU A C 1
ATOM 755 O O . GLU A 1 100 ? -4.622 -1.240 17.103 1.00 97.31 100 GLU A O 1
ATOM 760 N N . SER A 1 101 ? -4.385 0.973 17.025 1.00 98.38 101 SER A N 1
ATOM 761 C CA . SER A 1 101 ? -3.339 0.923 15.997 1.00 98.38 101 SER A CA 1
ATOM 762 C C . SER A 1 101 ? -2.082 0.173 16.431 1.00 98.38 101 SER A C 1
ATOM 764 O O . SER A 1 101 ? -1.363 -0.349 15.582 1.00 98.38 101 SER A O 1
ATOM 766 N N . LYS A 1 102 ? -1.778 0.129 17.735 1.00 98.25 102 LYS A N 1
ATOM 767 C CA . LYS A 1 102 ? -0.503 -0.410 18.226 1.00 98.25 102 LYS A CA 1
ATOM 768 C C . LYS A 1 102 ? -0.267 -1.875 17.810 1.00 98.25 102 LYS A C 1
ATOM 770 O O . LYS A 1 102 ? 0.776 -2.121 17.210 1.00 98.25 102 LYS A O 1
ATOM 775 N N . PRO A 1 103 ? -1.193 -2.828 18.038 1.00 97.81 103 PRO A N 1
ATOM 776 C CA . PRO A 1 103 ? -1.054 -4.197 17.540 1.00 97.81 103 PRO A CA 1
ATOM 777 C C . PRO A 1 103 ? -0.764 -4.309 16.037 1.00 97.81 103 PRO A C 1
ATOM 779 O O . PRO A 1 103 ? 0.042 -5.146 15.639 1.00 97.81 103 PRO A O 1
ATOM 782 N N . VAL A 1 104 ? -1.395 -3.471 15.207 1.00 98.12 104 VAL A N 1
ATOM 783 C CA . VAL A 1 104 ? -1.191 -3.461 13.748 1.00 98.12 104 VAL A CA 1
ATOM 784 C C . VAL A 1 104 ? 0.199 -2.934 13.400 1.00 98.12 104 VAL A C 1
ATOM 786 O O . VAL A 1 104 ? 0.920 -3.553 12.625 1.00 98.12 104 VAL A O 1
ATOM 789 N N . ILE A 1 105 ? 0.615 -1.823 14.004 1.00 98.44 105 ILE A N 1
ATOM 790 C CA . ILE A 1 105 ? 1.945 -1.243 13.781 1.00 98.44 105 ILE A CA 1
ATOM 791 C C . ILE A 1 105 ? 3.044 -2.219 14.228 1.00 98.44 105 ILE A C 1
ATOM 793 O O . ILE A 1 105 ? 4.003 -2.450 13.491 1.00 98.44 105 ILE A O 1
ATOM 797 N N . ASP A 1 106 ? 2.880 -2.841 15.398 1.00 98.25 106 ASP A N 1
ATOM 798 C CA . ASP A 1 106 ? 3.813 -3.844 15.919 1.00 98.25 106 ASP A CA 1
ATOM 799 C C . ASP A 1 106 ? 3.888 -5.076 14.997 1.00 98.25 106 ASP A C 1
ATOM 801 O O . ASP A 1 106 ? 4.946 -5.693 14.873 1.00 98.25 106 ASP A O 1
ATOM 805 N N . LEU A 1 107 ? 2.786 -5.441 14.330 1.00 97.69 107 LEU A N 1
ATOM 806 C CA . LEU A 1 107 ? 2.760 -6.525 13.348 1.00 97.69 107 LEU A CA 1
ATOM 807 C C . LEU A 1 107 ? 3.633 -6.200 12.123 1.00 97.69 107 LEU A C 1
ATOM 809 O O . LEU A 1 107 ? 4.450 -7.032 11.734 1.00 97.69 107 LEU A O 1
ATOM 813 N N . PHE A 1 108 ? 3.529 -4.993 11.560 1.00 97.62 108 PHE A N 1
ATOM 814 C CA . PHE A 1 108 ? 4.403 -4.568 10.456 1.00 97.62 108 PHE A CA 1
ATOM 815 C C . PHE A 1 108 ? 5.870 -4.426 10.892 1.00 97.62 108 PHE A C 1
ATOM 817 O O . PHE A 1 108 ? 6.779 -4.743 10.128 1.00 97.62 108 PHE A O 1
ATOM 824 N N . ALA A 1 109 ? 6.135 -4.030 12.138 1.00 97.31 109 ALA A N 1
ATOM 825 C CA . ALA A 1 109 ? 7.500 -4.008 12.664 1.00 97.31 109 ALA A CA 1
ATOM 826 C C . ALA A 1 109 ? 8.115 -5.422 12.756 1.00 97.31 109 ALA A C 1
ATOM 828 O O . ALA A 1 109 ? 9.308 -5.594 12.506 1.00 97.31 109 ALA A O 1
ATOM 829 N N . LYS A 1 110 ? 7.315 -6.457 13.065 1.00 96.19 110 LYS A N 1
ATOM 830 C CA . LYS A 1 110 ? 7.788 -7.854 13.173 1.00 96.19 110 LYS A CA 1
ATOM 831 C C . LYS A 1 110 ? 8.287 -8.446 11.858 1.00 96.19 110 LYS A C 1
ATOM 833 O O . LYS A 1 110 ? 9.181 -9.284 11.902 1.00 96.19 110 LYS A O 1
ATOM 838 N N . ILE A 1 111 ? 7.768 -7.989 10.719 1.00 94.56 111 ILE A N 1
ATOM 839 C CA . ILE A 1 111 ? 8.275 -8.377 9.392 1.00 94.56 111 ILE A CA 1
ATOM 840 C C . ILE A 1 111 ? 9.516 -7.563 8.972 1.00 94.56 111 ILE A C 1
ATOM 842 O O . ILE A 1 111 ? 9.904 -7.569 7.808 1.00 94.56 111 ILE A O 1
ATOM 846 N N . GLY A 1 112 ? 10.146 -6.843 9.909 1.00 93.12 112 GLY A N 1
ATOM 847 C CA . GLY A 1 112 ? 11.403 -6.125 9.690 1.00 93.12 112 GLY A CA 1
ATOM 848 C C . GLY A 1 112 ? 11.251 -4.744 9.053 1.00 93.12 112 GLY A C 1
ATOM 849 O O . GLY A 1 112 ? 12.233 -4.207 8.545 1.00 93.12 112 GLY A O 1
ATOM 850 N N . CYS A 1 113 ? 10.046 -4.165 9.063 1.00 96.00 113 CYS A N 1
ATOM 851 C CA . CYS A 1 113 ? 9.827 -2.829 8.515 1.00 96.00 113 CYS A CA 1
ATOM 852 C C . CYS A 1 113 ? 10.271 -1.732 9.484 1.00 96.00 113 CYS A C 1
ATOM 854 O O . CYS A 1 113 ? 9.905 -1.738 10.661 1.00 96.00 113 CYS A O 1
ATOM 856 N N . GLU A 1 114 ? 10.956 -0.720 8.959 1.00 97.94 114 GLU A N 1
ATOM 857 C CA . GLU A 1 114 ? 11.073 0.571 9.630 1.00 97.94 114 GLU A CA 1
ATOM 858 C C . GLU A 1 114 ? 9.702 1.260 9.655 1.00 97.94 114 GLU A C 1
ATOM 860 O O . GLU A 1 114 ? 9.091 1.502 8.611 1.00 97.94 114 GLU A O 1
ATOM 865 N N . ILE A 1 115 ? 9.206 1.585 10.849 1.00 98.31 115 ILE A N 1
ATOM 866 C CA . ILE A 1 115 ? 7.932 2.287 11.012 1.00 98.31 115 ILE A CA 1
ATOM 867 C C . ILE A 1 115 ? 8.184 3.792 11.068 1.00 98.31 115 ILE A C 1
ATOM 869 O O . ILE A 1 115 ? 8.666 4.329 12.067 1.00 98.31 115 ILE A O 1
ATOM 873 N N . VAL A 1 116 ? 7.784 4.485 10.008 1.00 98.25 116 VAL A N 1
ATOM 874 C CA . VAL A 1 116 ? 7.912 5.934 9.877 1.00 98.25 116 VAL A CA 1
ATOM 875 C C . VAL A 1 116 ? 6.593 6.587 10.276 1.00 98.25 116 VAL A C 1
ATOM 877 O O . VAL A 1 116 ? 5.565 6.404 9.629 1.00 98.25 116 VAL A O 1
ATOM 880 N N . THR A 1 117 ? 6.616 7.362 11.357 1.00 97.69 117 THR A N 1
ATOM 881 C CA . THR A 1 117 ? 5.426 8.050 11.899 1.00 97.69 117 THR A CA 1
ATOM 882 C C . THR A 1 117 ? 5.526 9.569 11.814 1.00 97.69 117 THR A C 1
ATOM 884 O O . THR A 1 117 ? 4.509 10.253 11.897 1.00 97.69 117 THR A O 1
ATOM 887 N N . HIS A 1 118 ? 6.740 10.108 11.662 1.00 97.44 118 HIS A N 1
ATOM 888 C CA . HIS A 1 118 ? 7.006 11.541 11.710 1.00 97.44 118 HIS A CA 1
ATOM 889 C C . HIS A 1 118 ? 7.879 11.998 10.544 1.00 97.44 118 HIS A C 1
ATOM 891 O O . HIS A 1 118 ? 8.790 11.295 10.114 1.00 97.44 118 HIS A O 1
ATOM 897 N N . HIS A 1 119 ? 7.638 13.223 10.089 1.00 93.25 119 HIS A N 1
ATOM 898 C CA . HIS A 1 119 ? 8.472 13.940 9.134 1.00 93.25 119 HIS A CA 1
ATOM 899 C C . HIS A 1 119 ? 8.662 15.371 9.650 1.00 93.25 119 HIS A C 1
ATOM 901 O O . HIS A 1 119 ? 7.694 16.054 9.983 1.00 93.25 119 HIS A O 1
ATOM 907 N N . ASN A 1 120 ? 9.915 15.818 9.784 1.00 93.00 120 ASN A N 1
ATOM 908 C CA . ASN A 1 120 ? 10.265 17.118 10.381 1.00 93.00 120 ASN A CA 1
ATOM 909 C C . ASN A 1 120 ? 9.655 17.342 11.781 1.00 93.00 120 ASN A C 1
ATOM 911 O O . ASN A 1 120 ? 9.143 18.418 12.088 1.00 93.00 120 ASN A O 1
ATOM 915 N N . GLY A 1 121 ? 9.670 16.300 12.619 1.00 93.62 121 GLY A N 1
ATOM 916 C CA . GLY A 1 121 ? 9.159 16.349 13.993 1.00 93.62 121 GLY A CA 1
ATOM 917 C C . GLY A 1 121 ? 7.632 16.402 14.121 1.00 93.62 121 GLY A C 1
ATOM 918 O O . GLY A 1 121 ? 7.132 16.533 15.234 1.00 93.62 121 GLY A O 1
ATOM 919 N N . LYS A 1 122 ? 6.881 16.292 13.017 1.00 96.38 122 LYS A N 1
ATOM 920 C CA . LYS A 1 122 ? 5.411 16.271 13.014 1.00 96.38 122 LYS A CA 1
ATOM 921 C C . LYS A 1 122 ? 4.885 14.906 12.574 1.00 96.38 122 LYS A C 1
ATOM 923 O O . LYS A 1 122 ? 5.510 14.309 11.695 1.00 96.38 122 LYS A O 1
ATOM 928 N N . PRO A 1 123 ? 3.761 14.424 13.136 1.00 97.44 123 PRO A N 1
ATOM 929 C CA . PRO A 1 123 ? 3.094 13.229 12.634 1.00 97.44 123 PRO A CA 1
ATOM 930 C C . PRO A 1 123 ? 2.776 13.370 11.146 1.00 97.44 123 PRO A C 1
ATOM 932 O O . PRO A 1 123 ? 2.317 14.427 10.711 1.00 97.44 123 PRO A O 1
ATOM 935 N N . ILE A 1 124 ? 3.025 12.318 10.372 1.00 98.31 124 ILE A N 1
ATOM 936 C CA . ILE A 1 124 ? 2.685 12.295 8.948 1.00 98.31 124 ILE A CA 1
ATOM 937 C C . ILE A 1 124 ? 1.175 12.101 8.835 1.00 98.31 124 ILE A C 1
ATOM 939 O O . ILE A 1 124 ? 0.639 11.121 9.340 1.00 98.31 124 ILE A O 1
ATOM 943 N N . THR A 1 125 ? 0.475 13.020 8.176 1.00 98.06 125 THR A N 1
ATOM 944 C CA . THR A 1 125 ? -0.944 12.835 7.846 1.00 98.06 125 THR A CA 1
ATOM 945 C C . THR A 1 125 ? -1.110 12.161 6.484 1.00 98.06 125 THR A C 1
ATOM 947 O O . THR A 1 125 ? -0.173 12.098 5.685 1.00 98.06 125 THR A O 1
ATOM 950 N N . GLY A 1 126 ? -2.327 11.707 6.161 1.00 97.44 126 GLY A N 1
ATOM 951 C CA . GLY A 1 126 ? -2.633 11.216 4.811 1.00 97.44 126 GLY A CA 1
ATOM 952 C C . GLY A 1 126 ? -2.343 12.258 3.720 1.00 97.44 126 GLY A C 1
ATOM 953 O O . GLY A 1 126 ? -1.854 11.908 2.652 1.00 97.44 126 GLY A O 1
ATOM 954 N N . ALA A 1 127 ? -2.563 13.547 4.005 1.00 97.06 127 ALA A N 1
ATOM 955 C CA . ALA A 1 127 ? -2.265 14.630 3.069 1.00 97.06 127 ALA A CA 1
ATOM 956 C C . ALA A 1 127 ? -0.753 14.855 2.885 1.00 97.06 127 ALA A C 1
ATOM 958 O O . ALA A 1 127 ? -0.302 15.040 1.753 1.00 97.06 127 ALA A O 1
ATOM 959 N N . ASP A 1 128 ? 0.026 14.805 3.972 1.00 97.31 128 ASP A N 1
ATOM 960 C CA . ASP A 1 128 ? 1.490 14.920 3.910 1.00 97.31 128 ASP A CA 1
ATOM 961 C C . ASP A 1 128 ? 2.095 13.756 3.124 1.00 97.31 128 ASP A C 1
ATOM 963 O O . ASP A 1 128 ? 2.930 13.960 2.242 1.00 97.31 128 ASP A O 1
ATOM 967 N N . HIS A 1 129 ? 1.629 12.537 3.412 1.00 97.75 129 HIS A N 1
ATOM 968 C CA . HIS A 1 129 ? 2.006 11.331 2.688 1.00 97.75 129 HIS A CA 1
ATOM 969 C C . HIS A 1 129 ? 1.741 11.470 1.189 1.00 97.75 129 HIS A C 1
ATOM 971 O O . HIS A 1 129 ? 2.654 11.312 0.380 1.00 97.75 129 HIS A O 1
ATOM 977 N N . ASP A 1 130 ? 0.513 11.818 0.812 1.00 97.50 130 ASP A N 1
ATOM 978 C CA . ASP A 1 130 ? 0.125 11.900 -0.593 1.00 97.50 130 ASP A CA 1
ATOM 979 C C . ASP A 1 130 ? 0.904 13.005 -1.323 1.00 97.50 130 ASP A C 1
ATOM 981 O O . ASP A 1 130 ? 1.296 12.825 -2.477 1.00 97.50 130 ASP A O 1
ATOM 985 N N . ALA A 1 131 ? 1.231 14.110 -0.643 1.00 95.69 131 ALA A N 1
ATOM 986 C CA . ALA A 1 131 ? 2.108 15.150 -1.176 1.00 95.69 131 ALA A CA 1
ATOM 987 C C . ALA A 1 131 ? 3.559 14.678 -1.386 1.00 95.69 131 ALA A C 1
ATOM 989 O O . ALA A 1 131 ? 4.198 15.112 -2.348 1.00 95.69 131 ALA A O 1
ATOM 990 N N . MET A 1 132 ? 4.084 13.801 -0.523 1.00 95.56 132 MET A N 1
ATOM 991 C CA . MET A 1 132 ? 5.380 13.147 -0.741 1.00 95.56 132 MET A CA 1
ATOM 992 C C . MET A 1 132 ? 5.306 12.165 -1.914 1.00 95.56 132 MET A C 1
ATOM 994 O O . MET A 1 132 ? 6.160 12.218 -2.796 1.00 95.56 132 MET A O 1
ATOM 998 N N . MET A 1 133 ? 4.256 11.341 -1.989 1.00 94.88 133 MET A N 1
ATOM 999 C CA . MET A 1 133 ? 4.091 10.349 -3.058 1.00 94.88 133 MET A CA 1
ATOM 1000 C C . MET A 1 133 ? 3.876 10.976 -4.439 1.00 94.88 133 MET A C 1
ATOM 1002 O O . MET A 1 133 ? 4.367 10.441 -5.431 1.00 94.88 133 MET A O 1
ATOM 1006 N N . ARG A 1 134 ? 3.253 12.159 -4.532 1.00 93.94 134 ARG A N 1
ATOM 1007 C CA . ARG A 1 134 ? 3.209 12.933 -5.789 1.00 93.94 134 ARG A CA 1
ATOM 1008 C C . ARG A 1 134 ? 4.596 13.300 -6.318 1.00 93.94 134 ARG A C 1
ATOM 1010 O O . ARG A 1 134 ? 4.754 13.484 -7.518 1.00 93.94 134 ARG A O 1
ATOM 1017 N N . LYS A 1 135 ? 5.601 13.417 -5.445 1.00 92.88 135 LYS A N 1
ATOM 1018 C CA . LYS A 1 135 ? 6.986 13.737 -5.828 1.00 92.88 135 LYS A CA 1
ATOM 1019 C C . LYS A 1 135 ? 7.828 12.495 -6.119 1.00 92.88 135 LYS A C 1
ATOM 1021 O O . LYS A 1 135 ? 8.906 12.636 -6.685 1.00 92.88 135 LYS A O 1
ATOM 1026 N N . THR A 1 136 ? 7.367 11.307 -5.725 1.00 90.75 136 THR A N 1
ATOM 1027 C CA . THR A 1 136 ? 8.129 10.055 -5.838 1.00 90.75 136 THR A CA 1
ATOM 1028 C C . THR A 1 136 ? 7.414 9.040 -6.727 1.00 90.75 136 THR A C 1
ATOM 1030 O O . THR A 1 136 ? 7.861 8.797 -7.844 1.00 90.75 136 THR A O 1
ATOM 1033 N N . HIS A 1 137 ? 6.282 8.489 -6.284 1.00 88.12 137 HIS A N 1
ATOM 1034 C CA . HIS A 1 137 ? 5.529 7.454 -6.996 1.00 88.12 137 HIS A CA 1
ATOM 1035 C C . HIS A 1 137 ? 5.080 7.889 -8.387 1.00 88.12 137 HIS A C 1
ATOM 1037 O O . HIS A 1 137 ? 5.286 7.154 -9.349 1.00 88.12 137 HIS A O 1
ATOM 1043 N N . LEU A 1 138 ? 4.482 9.076 -8.507 1.00 85.88 138 LEU A N 1
ATOM 1044 C CA . LEU A 1 138 ? 3.912 9.514 -9.778 1.00 85.88 138 LEU A CA 1
ATOM 1045 C C . LEU A 1 138 ? 4.992 9.738 -10.860 1.00 85.88 138 LEU A C 1
ATOM 1047 O O . LEU A 1 138 ? 4.856 9.161 -11.940 1.00 85.88 138 LEU A O 1
ATOM 1051 N N . PRO A 1 139 ? 6.094 10.473 -10.600 1.00 89.31 139 PRO A N 1
ATOM 1052 C CA . PRO A 1 139 ? 7.183 10.597 -11.567 1.00 89.31 139 PRO A CA 1
ATOM 1053 C C . PRO A 1 139 ? 7.822 9.257 -11.933 1.00 89.31 139 PRO A C 1
ATOM 1055 O O . PRO A 1 139 ? 8.123 9.034 -13.102 1.00 89.31 139 PRO A O 1
ATOM 1058 N N . VAL A 1 140 ? 8.009 8.356 -10.959 1.00 88.50 140 VAL A N 1
ATOM 1059 C CA . VAL A 1 140 ? 8.569 7.020 -11.215 1.00 88.50 140 VAL A CA 1
ATOM 1060 C C . VAL A 1 140 ? 7.642 6.214 -12.122 1.00 88.50 140 VAL A C 1
ATOM 1062 O O . VAL A 1 140 ? 8.125 5.631 -13.088 1.00 88.50 140 VAL A O 1
ATOM 1065 N N . LEU A 1 141 ? 6.326 6.242 -11.881 1.00 88.38 141 LEU A N 1
ATOM 1066 C CA . LEU A 1 141 ? 5.326 5.601 -12.739 1.00 88.38 141 LEU A CA 1
ATOM 1067 C C . LEU A 1 141 ? 5.390 6.119 -14.178 1.00 88.38 141 LEU A C 1
ATOM 1069 O O . LEU A 1 141 ? 5.573 5.331 -15.103 1.00 88.38 141 LEU A O 1
ATOM 1073 N N . MET A 1 142 ? 5.316 7.440 -14.360 1.00 87.81 142 MET A N 1
ATOM 1074 C CA . MET A 1 142 ? 5.367 8.062 -15.688 1.00 87.81 142 MET A CA 1
ATOM 1075 C C . MET A 1 142 ? 6.683 7.759 -16.416 1.00 87.81 142 MET A C 1
ATOM 1077 O O . MET A 1 142 ? 6.691 7.484 -17.616 1.00 87.81 142 MET A O 1
ATOM 1081 N N . PHE A 1 143 ? 7.807 7.785 -15.694 1.00 89.12 143 PHE A N 1
ATOM 1082 C CA . PHE A 1 143 ? 9.105 7.454 -16.270 1.00 89.12 143 PHE A CA 1
ATOM 1083 C C . PHE A 1 143 ? 9.204 5.976 -16.657 1.00 89.12 143 PHE A C 1
ATOM 1085 O O . PHE A 1 143 ? 9.756 5.667 -17.708 1.00 89.12 143 PHE A O 1
ATOM 1092 N N . GLY A 1 144 ? 8.653 5.065 -15.853 1.00 88.31 144 GLY A N 1
ATOM 1093 C CA . GLY A 1 144 ? 8.621 3.639 -16.172 1.00 88.31 144 GLY A CA 1
ATOM 1094 C C . GLY A 1 144 ? 7.810 3.323 -17.424 1.00 88.31 144 GLY A C 1
ATOM 1095 O O . GLY A 1 144 ? 8.248 2.517 -18.241 1.00 88.31 144 GLY A O 1
ATOM 1096 N N . GLU A 1 145 ? 6.673 3.994 -17.617 1.00 87.44 145 GLU A N 1
ATOM 1097 C CA . GLU A 1 145 ? 5.865 3.871 -18.837 1.00 87.44 145 GLU A CA 1
ATOM 1098 C C . GLU A 1 145 ? 6.643 4.343 -20.072 1.00 87.44 145 GLU A C 1
ATOM 1100 O O . GLU A 1 145 ? 6.687 3.649 -21.088 1.00 87.44 145 GLU A O 1
ATOM 1105 N N . LEU A 1 146 ? 7.339 5.479 -19.967 1.00 90.38 146 LEU A N 1
ATOM 1106 C CA . LEU A 1 146 ? 8.216 5.962 -21.033 1.00 90.38 146 LEU A CA 1
ATOM 1107 C C . LEU A 1 146 ? 9.389 5.002 -21.292 1.00 90.38 146 LEU A C 1
ATOM 1109 O O . LEU A 1 146 ? 9.712 4.713 -22.444 1.00 90.38 146 LEU A O 1
ATOM 1113 N N . ALA A 1 147 ? 10.017 4.487 -20.234 1.00 91.06 147 ALA A N 1
ATOM 1114 C CA . ALA A 1 147 ? 11.103 3.519 -20.330 1.00 91.06 147 ALA A CA 1
ATOM 1115 C C . ALA A 1 147 ? 10.648 2.237 -21.039 1.00 91.06 147 ALA A C 1
ATOM 1117 O O . ALA A 1 147 ? 11.378 1.722 -21.884 1.00 91.06 147 ALA A O 1
ATOM 1118 N N . ALA A 1 148 ? 9.436 1.753 -20.752 1.00 89.56 148 ALA A N 1
ATOM 1119 C CA . ALA A 1 148 ? 8.864 0.586 -21.412 1.00 89.56 148 ALA A CA 1
ATOM 1120 C C . ALA A 1 148 ? 8.699 0.795 -22.925 1.00 89.56 148 ALA A C 1
ATOM 1122 O O . ALA A 1 148 ? 9.074 -0.093 -23.689 1.00 89.56 148 ALA A O 1
ATOM 1123 N N . LEU A 1 149 ? 8.235 1.974 -23.359 1.00 91.19 149 LEU A N 1
ATOM 1124 C CA . LEU A 1 149 ? 8.124 2.318 -24.783 1.00 91.19 149 LEU A CA 1
ATOM 1125 C C . LEU A 1 149 ? 9.493 2.357 -25.478 1.00 91.19 149 LEU A C 1
ATOM 1127 O O . LEU A 1 149 ? 9.647 1.839 -26.581 1.00 91.19 149 LEU A O 1
ATOM 1131 N N . ILE A 1 150 ? 10.505 2.942 -24.827 1.00 91.81 150 ILE A N 1
ATOM 1132 C CA . ILE A 1 150 ? 11.880 2.983 -25.354 1.00 91.81 150 ILE A CA 1
ATOM 1133 C C . ILE A 1 150 ? 12.447 1.563 -25.496 1.00 91.81 150 ILE A C 1
ATOM 1135 O O . ILE A 1 150 ? 13.097 1.249 -26.492 1.00 91.81 150 ILE A O 1
ATOM 1139 N N . VAL A 1 151 ? 12.202 0.700 -24.505 1.00 92.69 151 VAL A N 1
ATOM 1140 C CA . VAL A 1 151 ? 12.644 -0.702 -24.517 1.00 92.69 151 VAL A CA 1
ATOM 1141 C C . VAL A 1 151 ? 11.962 -1.493 -25.629 1.00 92.69 151 VAL A C 1
ATOM 1143 O O . VAL A 1 151 ? 12.622 -2.279 -26.302 1.00 92.69 151 VAL A O 1
ATOM 1146 N N . GLU A 1 152 ? 10.669 -1.266 -25.854 1.00 92.62 152 GLU A N 1
ATOM 1147 C CA . GLU A 1 152 ? 9.906 -1.919 -26.920 1.00 92.62 152 GLU A CA 1
ATOM 1148 C C . GLU A 1 152 ? 10.416 -1.545 -28.320 1.00 92.62 152 GLU A C 1
ATOM 1150 O O . GLU A 1 152 ? 10.544 -2.415 -29.177 1.00 92.62 152 GLU A O 1
ATOM 1155 N 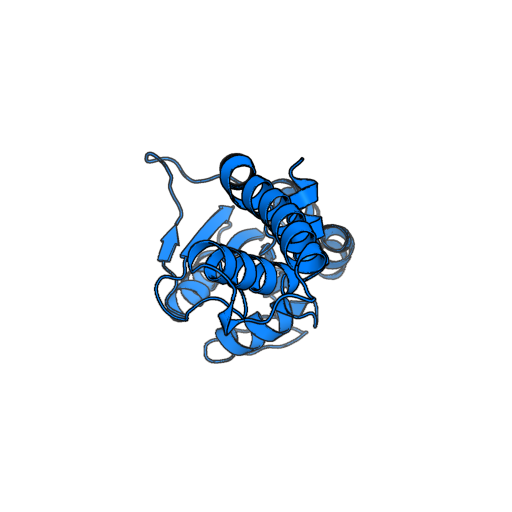N . GLN A 1 153 ? 10.798 -0.283 -28.539 1.00 92.38 153 GLN A N 1
ATOM 1156 C CA . GLN A 1 153 ? 11.356 0.172 -29.821 1.00 92.38 153 GLN A CA 1
ATOM 1157 C C . GLN A 1 153 ? 12.707 -0.458 -30.177 1.00 92.38 153 GLN A C 1
ATOM 1159 O O . GLN A 1 153 ? 13.064 -0.471 -31.350 1.00 92.38 153 GLN A O 1
ATOM 1164 N N . ALA A 1 154 ? 13.455 -0.953 -29.189 1.00 92.31 154 ALA A N 1
ATOM 1165 C CA . ALA A 1 154 ? 14.743 -1.616 -29.395 1.00 92.31 154 ALA A CA 1
ATOM 1166 C C . ALA A 1 154 ? 14.673 -3.129 -29.131 1.00 92.31 154 ALA A C 1
ATOM 1168 O O . ALA A 1 154 ? 15.698 -3.753 -28.849 1.00 92.31 154 ALA A O 1
ATOM 1169 N N . ALA A 1 155 ? 13.476 -3.725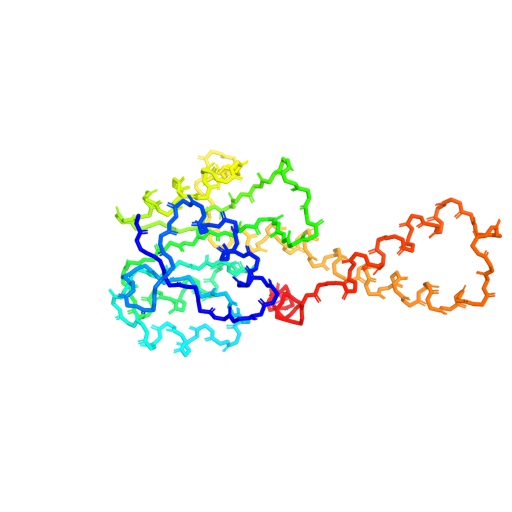 -29.166 1.00 91.75 155 ALA A N 1
ATOM 1170 C CA . ALA A 1 155 ? 13.276 -5.141 -28.854 1.00 91.75 155 ALA A CA 1
ATOM 1171 C C . ALA A 1 155 ? 13.972 -6.096 -29.845 1.00 91.75 155 ALA A C 1
ATOM 1173 O O . ALA A 1 155 ? 14.209 -7.257 -29.514 1.00 91.75 155 ALA A O 1
ATOM 1174 N N . ASP A 1 156 ? 14.307 -5.617 -31.043 1.00 94.44 156 ASP A N 1
ATOM 1175 C CA . ASP A 1 156 ? 15.047 -6.336 -32.080 1.00 94.44 156 ASP A CA 1
ATOM 1176 C C . ASP A 1 156 ? 16.574 -6.286 -31.890 1.00 94.44 156 ASP A C 1
ATOM 1178 O O . ASP A 1 156 ? 17.302 -7.046 -32.534 1.00 94.44 156 ASP A O 1
ATOM 1182 N N . VAL A 1 157 ? 17.078 -5.432 -30.993 1.00 94.94 157 VAL A N 1
ATOM 1183 C CA . VAL A 1 157 ? 18.512 -5.291 -30.726 1.00 94.94 157 VAL A CA 1
ATOM 1184 C C . VAL A 1 157 ? 18.980 -6.381 -29.748 1.00 94.94 157 VAL A C 1
ATOM 1186 O O . VAL A 1 157 ? 18.497 -6.436 -28.615 1.00 94.94 157 VAL A O 1
ATOM 1189 N N . PRO A 1 158 ? 19.966 -7.224 -30.115 1.00 94.69 158 PRO A N 1
ATOM 1190 C CA . PRO A 1 158 ? 20.496 -8.248 -29.217 1.00 94.69 158 PRO A CA 1
ATOM 1191 C C . PRO A 1 158 ? 21.082 -7.671 -27.919 1.00 94.69 158 PRO A C 1
ATOM 1193 O O . PRO A 1 158 ? 21.803 -6.672 -27.933 1.00 94.69 158 PRO A O 1
ATOM 1196 N N . ASP A 1 159 ? 20.865 -8.351 -26.788 1.00 90.56 159 ASP A N 1
ATOM 1197 C CA . ASP A 1 159 ? 21.292 -7.875 -25.460 1.00 90.56 159 ASP A CA 1
ATOM 1198 C C . ASP A 1 159 ? 22.813 -7.637 -25.340 1.00 90.56 159 ASP A C 1
ATOM 1200 O O . ASP A 1 159 ? 23.264 -6.787 -24.567 1.00 90.56 159 ASP A O 1
ATOM 1204 N N . ASN A 1 160 ? 23.642 -8.357 -26.099 1.00 95.06 160 ASN A N 1
ATOM 1205 C CA . ASN A 1 160 ? 25.094 -8.145 -26.131 1.00 95.06 160 ASN A CA 1
ATOM 1206 C C . ASN A 1 160 ? 25.512 -6.879 -26.903 1.00 95.06 160 ASN A C 1
ATOM 1208 O O . ASN A 1 160 ? 26.642 -6.427 -26.730 1.00 95.06 160 ASN A O 1
ATOM 1212 N N . CYS A 1 161 ? 24.613 -6.287 -27.691 1.00 95.12 161 CYS A N 1
ATOM 1213 C CA . CYS A 1 161 ? 24.814 -5.027 -28.407 1.00 95.12 161 CYS A CA 1
ATOM 1214 C C . CYS A 1 161 ? 24.287 -3.806 -27.632 1.00 95.12 161 CYS A C 1
ATOM 1216 O O . CYS A 1 161 ? 24.589 -2.671 -27.998 1.00 95.12 161 CYS A O 1
ATOM 1218 N N . LEU A 1 162 ? 23.524 -4.016 -26.552 1.00 94.88 162 LEU A N 1
ATOM 1219 C CA . LEU A 1 162 ? 22.963 -2.931 -25.749 1.00 94.88 162 LEU A CA 1
ATOM 1220 C C . LEU A 1 162 ? 24.021 -2.291 -24.830 1.00 94.88 162 LEU A C 1
ATOM 1222 O O . LEU A 1 162 ? 24.734 -3.010 -24.115 1.00 94.88 162 LEU A O 1
ATOM 1226 N N . PRO A 1 163 ? 24.090 -0.947 -24.751 1.00 95.50 163 PRO A N 1
ATOM 1227 C CA . PRO A 1 163 ? 24.954 -0.274 -23.789 1.00 95.50 163 PRO A CA 1
ATOM 1228 C C . PRO A 1 163 ? 24.465 -0.515 -22.352 1.00 95.50 163 PRO A C 1
ATOM 1230 O O . PRO A 1 163 ? 23.274 -0.697 -22.095 1.00 95.50 163 PRO A O 1
ATOM 1233 N N . THR A 1 164 ? 25.380 -0.468 -21.378 1.00 95.25 164 THR A N 1
ATOM 1234 C CA . THR A 1 164 ? 25.071 -0.709 -19.953 1.00 95.25 164 THR A CA 1
ATOM 1235 C C . THR A 1 164 ? 23.953 0.190 -19.417 1.00 95.25 164 THR A C 1
ATOM 1237 O O . THR A 1 164 ? 23.138 -0.257 -18.613 1.00 95.25 164 THR A O 1
ATOM 1240 N N . SER A 1 165 ? 23.881 1.447 -19.864 1.00 93.88 165 SER A N 1
ATOM 1241 C CA . SER A 1 165 ? 22.802 2.375 -19.503 1.00 93.88 165 SER A CA 1
ATOM 1242 C C . SER A 1 165 ? 21.431 1.880 -19.967 1.00 93.88 165 SER A C 1
ATOM 1244 O O . SER A 1 165 ? 20.478 1.928 -19.194 1.00 93.88 165 SER A O 1
ATOM 1246 N N . PHE A 1 166 ? 21.338 1.336 -21.183 1.00 94.75 166 PHE A N 1
ATOM 1247 C CA . PHE A 1 166 ? 20.099 0.769 -21.708 1.00 94.75 166 PHE A CA 1
ATOM 1248 C C . PHE A 1 166 ? 19.711 -0.512 -20.971 1.00 94.75 166 PHE A C 1
ATOM 1250 O O . PHE A 1 166 ? 18.548 -0.694 -20.643 1.00 94.75 166 PHE A O 1
ATOM 1257 N N . LYS A 1 167 ? 20.677 -1.368 -20.613 1.00 93.25 167 LYS A N 1
ATOM 1258 C CA . LYS A 1 167 ? 20.407 -2.556 -19.781 1.00 93.25 167 LYS A CA 1
ATOM 1259 C C . LYS A 1 167 ? 19.791 -2.186 -18.430 1.00 93.25 167 LYS A C 1
ATOM 1261 O O . LYS A 1 167 ? 18.870 -2.852 -17.974 1.00 93.25 167 LYS A O 1
ATOM 1266 N N . ARG A 1 168 ? 20.258 -1.096 -17.809 1.00 92.31 168 ARG A N 1
ATOM 1267 C CA . ARG A 1 168 ? 19.665 -0.560 -16.571 1.00 92.31 168 ARG A CA 1
ATOM 1268 C C . ARG A 1 168 ? 18.261 0.000 -16.797 1.00 92.31 168 ARG A C 1
ATOM 1270 O O . ARG A 1 168 ? 17.392 -0.223 -15.963 1.00 92.31 168 ARG A O 1
ATOM 1277 N N . LEU A 1 169 ? 18.034 0.689 -17.917 1.00 92.19 169 LEU A N 1
ATOM 1278 C CA . LEU A 1 169 ? 16.703 1.165 -18.305 1.00 92.19 169 LEU A CA 1
ATOM 1279 C C . LEU A 1 169 ? 15.730 -0.003 -18.531 1.00 92.19 169 LEU A C 1
ATOM 1281 O O . LEU A 1 169 ? 14.612 0.043 -18.033 1.00 92.19 169 LEU A O 1
ATOM 1285 N N . LYS A 1 170 ? 16.174 -1.062 -19.219 1.00 90.00 170 LYS A N 1
ATOM 1286 C CA . LYS A 1 170 ? 15.419 -2.303 -19.440 1.00 90.00 170 LYS A CA 1
ATOM 1287 C C . LYS A 1 170 ? 15.045 -2.974 -18.120 1.00 90.00 170 LYS A C 1
ATOM 1289 O O . LYS A 1 170 ? 13.870 -3.248 -17.913 1.00 90.00 170 LYS A O 1
ATOM 1294 N N . ALA A 1 171 ? 16.000 -3.124 -17.201 1.00 88.06 171 ALA A N 1
ATOM 1295 C CA . ALA A 1 171 ? 15.735 -3.677 -15.872 1.00 88.06 171 ALA A CA 1
ATOM 1296 C C . ALA A 1 171 ? 14.710 -2.843 -15.080 1.00 88.06 171 ALA A C 1
ATOM 1298 O O . ALA A 1 171 ? 13.822 -3.400 -14.442 1.00 88.06 171 ALA A O 1
ATOM 1299 N N . LEU A 1 172 ? 14.793 -1.509 -15.149 1.00 85.81 172 LEU A N 1
ATOM 1300 C CA . LEU A 1 172 ? 13.786 -0.641 -14.539 1.00 85.81 172 LEU A CA 1
ATOM 1301 C C . LEU A 1 172 ? 12.413 -0.825 -15.203 1.00 85.81 172 LEU A C 1
ATOM 1303 O O . LEU A 1 172 ? 11.419 -0.972 -14.506 1.00 85.81 172 LEU A O 1
ATOM 1307 N N . ALA A 1 173 ? 12.340 -0.841 -16.535 1.00 87.38 173 ALA A N 1
ATOM 1308 C CA . ALA A 1 173 ? 11.083 -1.028 -17.257 1.00 87.38 173 ALA A CA 1
ATOM 1309 C C . ALA A 1 173 ? 10.421 -2.380 -16.936 1.00 87.38 173 ALA A C 1
ATOM 1311 O O . ALA A 1 173 ? 9.202 -2.444 -16.793 1.00 87.38 173 ALA A O 1
ATOM 1312 N N . GLU A 1 174 ? 11.209 -3.447 -16.788 1.00 84.75 174 GLU A N 1
ATOM 1313 C CA . GLU A 1 174 ? 10.733 -4.767 -16.359 1.00 84.75 174 GLU A CA 1
ATOM 1314 C C . GLU A 1 174 ? 10.130 -4.713 -14.950 1.00 84.75 174 GLU A C 1
ATOM 1316 O O . GLU A 1 174 ? 8.991 -5.134 -14.768 1.00 84.75 174 GLU A O 1
ATOM 1321 N N . GLN A 1 175 ? 10.811 -4.079 -13.988 1.00 80.62 175 GLN A N 1
ATOM 1322 C CA . GLN A 1 175 ? 10.270 -3.882 -12.634 1.00 80.62 175 GLN A CA 1
ATOM 1323 C C . GLN A 1 175 ? 8.940 -3.114 -12.626 1.00 80.62 175 GLN A C 1
ATOM 1325 O O . GLN A 1 175 ? 8.075 -3.364 -11.789 1.00 80.62 175 GLN A O 1
ATOM 1330 N N . MET A 1 176 ? 8.764 -2.175 -13.556 1.00 81.69 176 MET A N 1
ATOM 1331 C CA . MET A 1 176 ? 7.550 -1.363 -13.654 1.00 81.69 176 MET A CA 1
ATOM 1332 C C . MET A 1 176 ? 6.380 -2.125 -14.286 1.00 81.69 176 MET A C 1
ATOM 1334 O O . MET A 1 176 ? 5.235 -1.874 -13.913 1.00 81.69 176 MET A O 1
ATOM 1338 N N . LYS A 1 177 ? 6.643 -3.077 -15.195 1.00 73.44 177 LYS A N 1
ATOM 1339 C CA . LYS A 1 177 ? 5.610 -3.962 -15.770 1.00 73.44 177 LYS A CA 1
ATOM 1340 C C . LYS A 1 177 ? 4.952 -4.855 -14.719 1.00 73.44 177 LYS A C 1
ATOM 1342 O O . LYS A 1 177 ? 3.792 -5.223 -14.882 1.00 73.44 177 LYS A O 1
ATOM 1347 N N . ASP A 1 178 ? 5.666 -5.150 -13.638 1.00 72.31 178 ASP A N 1
ATOM 1348 C CA . ASP A 1 178 ? 5.177 -5.998 -12.551 1.00 72.31 178 ASP A CA 1
ATOM 1349 C C . ASP A 1 178 ? 4.272 -5.253 -11.554 1.00 72.31 178 ASP A C 1
ATOM 1351 O O . ASP A 1 178 ? 3.709 -5.869 -10.641 1.00 72.31 178 ASP A O 1
ATOM 1355 N N . MET A 1 179 ? 4.085 -3.934 -11.707 1.00 80.94 179 MET A N 1
ATOM 1356 C CA . MET A 1 179 ? 3.105 -3.216 -10.898 1.00 80.94 179 MET A CA 1
ATOM 1357 C C . MET A 1 179 ? 1.685 -3.646 -11.248 1.00 80.94 179 MET A C 1
ATOM 1359 O O . MET A 1 179 ? 1.232 -3.551 -12.387 1.00 80.94 179 MET A O 1
ATOM 1363 N N . SER A 1 180 ? 0.947 -4.077 -10.225 1.00 81.25 180 SER A N 1
ATOM 1364 C CA . SER A 1 180 ? -0.437 -4.496 -10.409 1.00 81.25 180 SER A CA 1
ATOM 1365 C C . SER A 1 180 ? -1.311 -3.327 -10.899 1.00 81.25 180 SER A C 1
ATOM 1367 O O . SER A 1 180 ? -1.096 -2.188 -10.469 1.00 81.25 180 SER A O 1
ATOM 1369 N N . PRO A 1 181 ? -2.349 -3.580 -11.722 1.00 84.06 181 PRO A N 1
ATOM 1370 C CA . PRO A 1 181 ? -3.262 -2.531 -12.180 1.00 84.06 181 PRO A CA 1
ATOM 1371 C C . PRO A 1 181 ? -3.862 -1.692 -11.041 1.00 84.06 181 PRO A C 1
ATOM 1373 O O . PRO A 1 181 ? -3.978 -0.478 -11.172 1.00 84.06 181 PRO A O 1
ATOM 1376 N N . GLY A 1 182 ? -4.165 -2.312 -9.894 1.00 82.62 182 GLY A N 1
ATOM 1377 C CA . GLY A 1 182 ? -4.673 -1.602 -8.714 1.00 82.62 182 GLY A CA 1
ATOM 1378 C C . GLY A 1 182 ? -3.648 -0.658 -8.071 1.00 82.62 182 GLY A C 1
ATOM 1379 O O . GLY A 1 182 ? -4.019 0.400 -7.566 1.00 82.62 182 GLY A O 1
ATOM 1380 N N . THR A 1 183 ? -2.354 -0.995 -8.126 1.00 84.75 183 THR A N 1
ATOM 1381 C CA . THR A 1 183 ? -1.265 -0.103 -7.688 1.00 84.75 183 THR A CA 1
ATOM 1382 C C . THR A 1 183 ? -1.165 1.113 -8.608 1.00 84.75 183 THR A C 1
ATOM 1384 O O . THR A 1 183 ? -1.102 2.243 -8.128 1.00 84.75 183 THR A O 1
ATOM 1387 N N . VAL A 1 184 ? -1.217 0.895 -9.927 1.00 87.31 184 VAL A N 1
ATOM 1388 C CA . VAL A 1 184 ? -1.200 1.971 -10.932 1.00 87.31 184 VAL A CA 1
ATOM 1389 C C . VAL A 1 184 ? -2.404 2.899 -10.758 1.00 87.31 184 VAL A C 1
ATOM 1391 O O . VAL A 1 184 ? -2.243 4.119 -10.733 1.00 87.31 184 VAL A O 1
ATOM 1394 N N . GLU A 1 185 ? -3.602 2.336 -10.582 1.00 89.25 185 GLU A N 1
ATOM 1395 C CA . GLU A 1 185 ? -4.831 3.085 -10.300 1.00 89.25 185 GLU A CA 1
ATOM 1396 C C . GLU A 1 185 ? -4.686 3.957 -9.046 1.00 89.25 185 GLU A C 1
ATOM 1398 O O . GLU A 1 185 ? -4.967 5.155 -9.086 1.00 89.25 185 GLU A O 1
ATOM 1403 N N . SER A 1 186 ? -4.188 3.378 -7.950 1.00 85.50 186 SER A N 1
ATOM 1404 C CA . SER A 1 186 ? -3.961 4.090 -6.692 1.00 85.50 186 SER A CA 1
ATOM 1405 C C . SER A 1 186 ? -3.005 5.271 -6.872 1.00 85.50 186 SER A C 1
ATOM 1407 O O . SER A 1 186 ? -3.355 6.397 -6.520 1.00 85.50 186 SER A O 1
ATOM 1409 N N . ILE A 1 187 ? -1.841 5.060 -7.496 1.00 87.88 187 ILE A N 1
ATOM 1410 C CA . ILE A 1 187 ? -0.855 6.127 -7.734 1.00 87.88 187 ILE A CA 1
ATOM 1411 C C . ILE A 1 187 ? -1.456 7.241 -8.602 1.00 87.88 187 ILE A C 1
ATOM 1413 O O . ILE A 1 187 ? -1.267 8.420 -8.303 1.00 87.88 187 ILE A O 1
ATOM 1417 N N . ARG A 1 188 ? -2.218 6.886 -9.644 1.00 90.19 188 ARG A N 1
ATOM 1418 C CA . ARG A 1 188 ? -2.875 7.855 -10.536 1.00 90.19 188 ARG A CA 1
ATOM 1419 C C . ARG A 1 188 ? -4.034 8.601 -9.877 1.00 90.19 188 ARG A C 1
ATOM 1421 O O . ARG A 1 188 ? -4.297 9.732 -10.259 1.00 90.19 188 ARG A O 1
ATOM 1428 N N . SER A 1 189 ? -4.695 8.034 -8.868 1.00 87.44 189 SER A N 1
ATOM 1429 C CA . SER A 1 189 ? -5.722 8.759 -8.099 1.00 87.44 189 SER A CA 1
ATOM 1430 C C . SER A 1 189 ? -5.161 9.914 -7.257 1.00 87.44 189 SER A C 1
ATOM 1432 O O . SER A 1 189 ? -5.925 10.713 -6.722 1.00 87.44 189 SER A O 1
ATOM 1434 N N . ASN A 1 190 ? -3.832 10.011 -7.148 1.00 84.31 190 ASN A N 1
ATOM 1435 C CA . ASN A 1 190 ? -3.132 11.109 -6.489 1.00 84.31 190 ASN A CA 1
ATOM 1436 C C . ASN A 1 190 ? -2.789 12.276 -7.438 1.00 84.31 190 ASN A C 1
ATOM 1438 O O . ASN A 1 190 ? -1.960 13.116 -7.080 1.00 84.31 190 ASN A O 1
ATOM 1442 N N . LEU A 1 191 ? -3.344 12.285 -8.656 1.00 79.19 191 LEU A N 1
ATOM 1443 C CA . LEU A 1 191 ? -3.221 13.384 -9.621 1.00 79.19 191 LEU A CA 1
ATOM 1444 C C . LEU A 1 191 ? -4.030 14.620 -9.208 1.00 79.19 191 LEU A C 1
ATOM 1446 O O . LEU A 1 191 ? -5.120 14.459 -8.614 1.00 79.19 191 LEU A O 1
#

Sequence (191 aa):
MKIAIIGSGVFGTFLAQELGAYAEISDDADIVIPAVPVSAYENVAEKYKGRHLVNVCSVQRVPNETCLRWSDRVTGIHPMFGPQSPVTNRSCIVTHTCAESKPVIDLFAKIGCEIVTHHNGKPITGADHDAMMRKTHLPVLMFGELAALIVEQAADVPDNCLPTSFKRLKALAEQMKDMSPGTVESIRSNL

Secondary structure (DSSP, 8-state):
-EEEEE--SHHHHHHHHHHHTTSEE-TT-SEEEE-S-GGGHHHHHHHTTTSEEEE--S--HHHHHHHHHH-S-EEEEEES--TTS-SSS-EEEEEE--TTHHHHHHHHHHTT-EEE-EETTEEPPHHHHHHHHHHHHHHHHHHHHHHHHHHHHTTTS-GGGS-HHHHHHHHHHHHHHTS-HHHHHHHHTT-

Foldseek 3Di:
DEEEEADPDQFSVQCCVLLVVPHHYDPPDLHYEDPFFPVCLLVVLQVNAAGQYEYQFLQFAVSQVSNVVRYPRYWYKHWPDGPPDDLPATAIETADHDPPCPVVQVSVVVSVYHYHQDDPRHGHHSVNSLVVLVVPVLVLLVLLVVLLVVCVVCVVPDPVRDDPVNVVSVVSNVVNVPDDPSNVNRSVVSD

Radius of gyration: 17.96 Å; chains: 1; bounding box: 44×33×52 Å